Protein 7V6T (pdb70)

InterPro domains:
  IPR000064 Endopeptidase, NLPC/P60 domain [PF00877] (79-183)
  IPR000064 Endopeptidase, NLPC/P60 domain [PS51935] (64-185)
  IPR038765 Papain-like cysteine peptidase superfamily [SSF54001] (67-185)
  IPR052062 Murein DD-endopeptidase/LD-carboxypeptidase [PTHR47360] (63-187)

Secondary structure (DSSP, 8-state):
------S-SHHHHHHHHHHHHTTPPB-TT-EETTEE-HHHHHHHHHHHHH-B---S-HHHHTTSSEEE-GGG--TT-EEEE--TTTT-EEEEEEETTEEEEEETTTEEEEEETTSHHHHHHEEEEEE-B-/-HHHHHHHHHHHHTTPPB-TT-EETTEE-HHHHHHHHHHHHH-B---SSHHHHTTSSEEE-GGG--TT-EEEE----EEEEE-STTEEEEEETTTEEEEEETTSHHHHHHEEEEEE-B--

B-factor: mean 18.84, std 7.03, range [9.09, 49.59]

Nearest PDB structures (foldseek):
  7v6s-assembly2_B  TM=9.807E-01  e=6.187E-24  Escherichia coli K-12
  8xup-assembly1_I  TM=9.851E-01  e=1.775E-22  Escherichia coli K-12
  8xud-assembly1_I  TM=9.806E-01  e=1.671E-22  Escherichia coli K-12
  8xup-assembly2_F  TM=9.898E-01  e=5.219E-22  Escherichia coli K-12
  2k1g-assembly1_A  TM=9.503E-01  e=7.112E-20  Escherichia coli K-12

Solvent-accessible surface area: 11896 Å² total; per-residue (Å²): 59,31,171,120,130,56,35,64,99,15,75,57,82,1,66,88,5,22,84,89,3,142,50,16,123,70,116,152,39,14,48,71,99,143,2,0,13,7,8,2,1,0,43,67,0,0,103,73,38,28,32,5,21,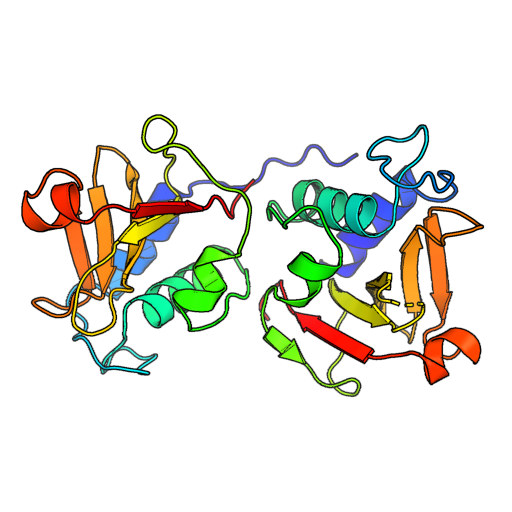2,13,120,30,17,146,64,0,60,53,8,2,101,83,17,57,86,104,92,21,129,36,2,3,0,0,6,4,159,7,58,128,91,30,118,12,0,0,0,18,2,13,119,62,68,0,0,1,0,7,101,106,58,4,2,56,43,10,35,5,76,70,87,95,29,130,159,80,50,53,47,0,30,35,0,10,54,127,52,69,68,78,0,74,66,3,38,61,58,4,129,58,20,126,38,117,157,56,17,45,57,104,146,4,0,11,8,9,1,0,0,23,66,0,0,73,44,3,28,1,5,10,4,7,76,43,21,159,71,0,17,62,4,3,90,66,18,56,84,102,80,11,102,38,1,3,0,0,0,0,112,45,88,97,7,0,0,0,19,6,14,125,62,75,0,0,1,0,15,87,110,69,0,0,52,54,18,41,5,80,90,102,98,31,135,147,68,46,49,41,0,25,20,4,23,26,189

Organism: Escherichia coli (strain K12) (NCBI:txid83333)

Foldseek 3Di:
DDDDDDDPPLLVLLVVLCVVQPQQADDVPDQDSVHHFFLSSLQVSCCVRPVDGDDSDQVRVVVAADWDDPVGDDFQKKWWWLDDDRGTGIWTDNDPQKTWGQDNVGGTDIDGCPPVVNVVTTDTIHDHTD/DLLVLVVVLCVVWPQQADDVVDQDSVHHAFLSSLQVSCCVRPVDGADRDQVRNVVAADWDDPVPDDFQKWWWFPVCIGIWTDNDPQKTWTQPNGRGTDIDGCPPVVNVVGTDTIHDHDDD

Sequence (250 aa):
GSHMVRNVDVKSRIMDQYADWKGVRYRLGGSTKKGIDSSGFVQRTFREQFGLELPRSTYEQQEMGKSVSRSNLRTGDLVLFRAGSTGRHVGIYIGNNQFVHASTSSGVIISSMNEPYWKKRYNEARRVLSDVKSRIMDQYADWKGVRYRLGGSTKKGIDSSGFVQRTFREQFGLELPRSTYEQQEMGKSVSRSNLRTGDLVLFRAGRHVGIYIGNNQFVHASTSSGVIISSMNEPYWKKRYNEARRVLSR

Radius of gyration: 19.02 Å; Cα contacts (8 Å, |Δi|>4): 576; chains: 2; bounding box: 39×41×54 Å

GO terms:
  GO:0009254 peptidoglycan turnover (P, IMP)
  GO:0004175 endopeptidase activity (F, IDA)
  GO:0000270 peptidoglycan metabolic process (P, IDA)
  GO:0005515 protein binding (F, IPI)

Structure (mmCIF, N/CA/C/O backbone):
data_7V6T
#
_entry.id   7V6T
#
_cell.length_a   39.224
_cell.length_b   63.720
_cell.length_c   104.316
_cell.angle_alpha   90.000
_cell.angle_beta   90.000
_cell.angle_gamma   90.000
#
_symmetry.space_group_name_H-M   'P 21 21 21'
#
loop_
_entity.id
_entity.type
_entity.pdbx_description
1 polymer 'Murein DD-endopeptidase MepS/Murein LD-carboxypeptidase'
2 non-polymer 'CITRIC ACID'
3 non-polymer 1,2-ETHANEDIOL
4 water water
#
loop_
_atom_site.group_PDB
_atom_site.id
_atom_site.type_symbol
_atom_site.label_atom_id
_atom_site.label_alt_id
_atom_site.label_comp_id
_atom_site.label_asym_id
_atom_site.label_entity_id
_atom_site.label_seq_id
_atom_site.pdbx_PDB_ins_code
_atom_site.Cartn_x
_atom_site.Cartn_y
_atom_site.Cartn_z
_atom_site.occupancy
_atom_site.B_iso_or_equiv
_atom_site.auth_seq_id
_atom_site.auth_comp_id
_atom_site.auth_asym_id
_atom_site.auth_atom_id
_atom_site.pdbx_PDB_model_num
ATOM 1 N N . GLY A 1 1 ? -12.642 24.522 -31.311 1.00 27.65 31 GLY A N 1
ATOM 2 C CA . GLY A 1 1 ? -12.947 23.458 -30.374 1.00 24.65 31 GLY A CA 1
ATOM 3 C C . GLY A 1 1 ? -13.411 23.984 -29.030 1.00 21.53 31 GLY A C 1
ATOM 4 O O . GLY A 1 1 ? -13.403 25.190 -28.795 1.00 25.29 31 GLY A O 1
ATOM 5 N N . SER A 1 2 ? -13.818 23.071 -28.150 1.00 20.97 32 SER A N 1
ATOM 6 C CA . SER A 1 2 ? -14.326 23.453 -26.840 1.00 18.23 32 SER A CA 1
ATOM 7 C C . SER A 1 2 ? -13.172 23.680 -25.879 1.00 21.25 32 SER A C 1
ATOM 8 O O . SER A 1 2 ? -12.247 22.865 -25.796 1.00 22.07 32 SER A O 1
ATOM 11 N N . HIS A 1 3 ? -13.246 24.782 -25.128 1.00 16.23 33 HIS A N 1
ATOM 12 C CA . HIS A 1 3 ? -12.253 25.110 -24.113 1.00 19.30 33 HIS A CA 1
ATOM 13 C C . HIS A 1 3 ? -12.875 25.215 -22.730 1.00 17.74 33 HIS A C 1
ATOM 14 O O . HIS A 1 3 ? -12.320 25.876 -21.845 1.00 18.42 33 HIS A O 1
ATOM 21 N N . MET A 1 4 ? -14.022 24.577 -22.534 1.00 16.61 34 MET A N 1
ATOM 22 C CA . MET A 1 4 ? -14.610 24.495 -21.211 1.00 16.80 34 MET A CA 1
ATOM 23 C C . MET A 1 4 ? -13.734 23.635 -20.308 1.00 17.98 34 MET A C 1
ATOM 24 O O . MET A 1 4 ? -13.169 22.626 -20.738 1.00 21.12 34 MET A O 1
ATOM 29 N N . VAL A 1 5 ? -13.595 24.064 -19.054 1.00 17.02 35 VAL A N 1
ATOM 30 C CA . VAL A 1 5 ? -12.862 23.280 -18.075 1.00 19.01 35 VAL A CA 1
ATOM 31 C C . VAL A 1 5 ? -13.595 21.967 -17.847 1.00 24.39 35 VAL A C 1
ATOM 32 O O . VAL A 1 5 ? -14.832 21.909 -17.851 1.00 25.95 35 VAL A O 1
ATOM 36 N N . ARG A 1 6 ? -12.835 20.895 -17.677 1.00 22.53 36 ARG A N 1
ATOM 37 C CA . ARG A 1 6 ? -13.438 19.593 -17.462 1.00 27.70 36 ARG A CA 1
ATOM 38 C C . ARG A 1 6 ? -12.649 18.834 -16.415 1.00 24.42 36 ARG A C 1
ATOM 39 O O . ARG A 1 6 ? -11.452 19.063 -16.224 1.00 23.75 36 ARG A O 1
ATOM 47 N N . ASN A 1 7 ? -13.345 17.925 -15.741 1.00 24.58 37 ASN A N 1
ATOM 48 C CA . ASN A 1 7 ? -12.728 17.013 -14.787 1.00 26.57 37 ASN A CA 1
ATOM 49 C C . ASN A 1 7 ? -12.074 17.751 -13.631 1.00 31.32 37 ASN A C 1
ATOM 50 O O . ASN A 1 7 ? -10.960 17.421 -13.218 1.00 28.74 37 ASN A O 1
ATOM 55 N N . VAL A 1 8 ? -12.694 18.878 -13.289 1.00 34.41 38 VAL A N 1
ATOM 56 C CA . VAL A 1 8 ? -13.344 19.131 -12.006 1.00 36.57 38 VAL A CA 1
ATOM 57 C C . VAL A 1 8 ? -12.642 18.591 -10.756 1.00 35.65 38 VAL A C 1
ATOM 58 O O . VAL A 1 8 ? -11.692 17.807 -10.831 1.00 42.58 38 VAL A O 1
ATOM 62 N N . ASP A 1 9 ? -13.069 19.078 -9.597 1.00 34.79 39 ASP A N 1
ATOM 63 C CA . ASP A 1 9 ? -12.869 18.461 -8.295 1.00 33.19 39 ASP A CA 1
ATOM 64 C C . ASP A 1 9 ? -12.985 16.935 -8.325 1.00 26.17 39 ASP A C 1
ATOM 65 O O . ASP A 1 9 ? -13.914 16.378 -7.731 1.00 22.81 39 ASP A O 1
ATOM 70 N N . VAL A 1 10 ? -12.050 16.245 -8.986 1.00 20.22 40 VAL A N 1
ATOM 71 C CA . VAL A 1 10 ? -12.128 14.784 -9.072 1.00 16.93 40 VAL A CA 1
ATOM 72 C C . VAL A 1 10 ? -11.990 14.159 -7.686 1.00 17.09 40 VAL A C 1
ATOM 73 O O . VAL A 1 10 ? -12.762 13.269 -7.297 1.00 15.50 40 VAL A O 1
ATOM 77 N N . LYS A 1 11 ? -11.002 14.621 -6.918 1.00 15.63 41 LYS A N 1
ATOM 78 C CA . LYS A 1 11 ? -10.773 14.061 -5.589 1.00 16.68 41 LYS A CA 1
ATOM 79 C C . LYS A 1 11 ? -11.987 14.251 -4.685 1.00 18.77 41 LYS A C 1
ATOM 80 O O . LYS A 1 11 ? -12.429 13.310 -4.018 1.00 17.17 41 LYS A O 1
ATOM 86 N N . SER A 1 12 ? -12.552 15.460 -4.655 1.00 17.65 42 SER A N 1
ATOM 87 C CA . SER A 1 12 ? -13.666 15.685 -3.740 1.00 19.83 42 SER A CA 1
ATOM 88 C C . SER A 1 12 ? -14.892 14.862 -4.121 1.00 17.71 42 SER A C 1
ATOM 89 O O . SER A 1 12 ? -15.628 14.417 -3.235 1.00 18.03 42 SER A O 1
ATOM 92 N N . ARG A 1 13 ? -15.109 14.621 -5.419 1.00 17.89 43 ARG A N 1
ATOM 93 C CA . ARG A 1 13 ? -16.250 13.805 -5.825 1.00 16.45 43 ARG A CA 1
ATOM 94 C C . ARG A 1 13 ? -16.064 12.349 -5.412 1.00 14.85 43 ARG A C 1
ATOM 95 O O . ARG A 1 13 ? -17.009 11.707 -4.945 1.00 14.85 43 ARG A O 1
ATOM 103 N N . ILE A 1 14 ? -14.857 11.807 -5.586 1.00 14.93 44 ILE A N 1
ATOM 104 C CA . ILE A 1 14 ? -14.604 10.441 -5.133 1.00 13.93 44 ILE A CA 1
ATOM 105 C C . ILE A 1 14 ? -14.762 10.348 -3.622 1.00 15.61 44 ILE A C 1
ATOM 106 O O . ILE A 1 14 ? -15.335 9.384 -3.101 1.00 15.24 44 ILE A O 1
ATOM 111 N N . MET A 1 15 ? -14.284 11.362 -2.895 1.00 15.70 45 MET A N 1
ATOM 112 C CA . MET A 1 15 ? -14.449 11.338 -1.445 1.00 15.05 45 MET A CA 1
ATOM 113 C C . MET A 1 15 ? -15.910 11.472 -1.037 1.00 15.68 45 MET A C 1
ATOM 114 O O . MET A 1 15 ? -16.315 10.913 -0.007 1.00 16.23 45 MET A O 1
ATOM 119 N N . ASP A 1 16 ? -16.713 12.202 -1.813 1.00 15.44 46 ASP A N 1
ATOM 120 C CA . ASP A 1 16 ? -18.153 12.226 -1.566 1.00 16.51 46 ASP A CA 1
ATOM 121 C C . ASP A 1 16 ? -18.739 10.821 -1.655 1.00 16.48 46 ASP A C 1
ATOM 122 O O . ASP A 1 16 ? -19.514 10.396 -0.789 1.00 17.12 46 ASP A O 1
ATOM 127 N N . GLN A 1 17 ? -18.383 10.081 -2.712 1.00 15.62 47 GLN A N 1
ATOM 128 C CA . GLN A 1 17 ? -18.861 8.709 -2.835 1.00 13.73 47 GLN A CA 1
ATOM 129 C C . GLN A 1 17 ? -18.387 7.854 -1.670 1.00 15.56 47 GLN A C 1
ATOM 130 O O . GLN A 1 17 ? -19.162 7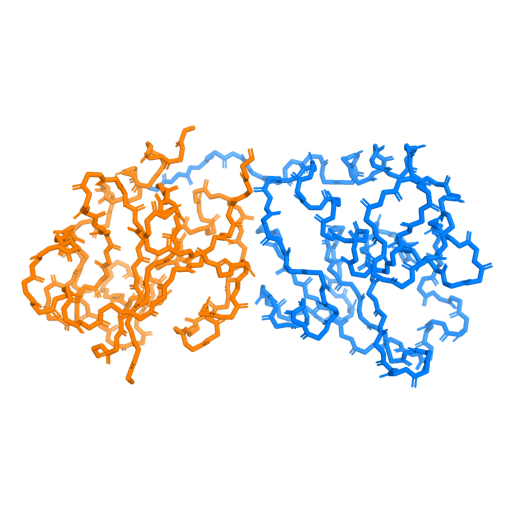.070 -1.109 1.00 16.21 47 GLN A O 1
ATOM 136 N N . TYR A 1 18 ? -17.111 7.983 -1.304 1.00 14.39 48 TYR A N 1
ATOM 137 C CA . TYR A 1 18 ? -16.567 7.200 -0.199 1.00 14.56 48 TYR A CA 1
ATOM 138 C C . TYR A 1 18 ? -17.301 7.488 1.100 1.00 16.20 48 TYR A C 1
ATOM 139 O O . TYR A 1 18 ? -17.567 6.569 1.884 1.00 16.08 48 TYR A O 1
ATOM 148 N N . ALA A 1 19 ? -17.608 8.761 1.362 1.00 16.90 49 ALA A N 1
ATOM 149 C CA . ALA A 1 19 ? -18.290 9.100 2.610 1.00 17.32 49 ALA A CA 1
ATOM 150 C C . ALA A 1 19 ? -19.591 8.323 2.745 1.00 18.39 49 ALA A C 1
ATOM 151 O O . ALA A 1 19 ? -19.940 7.861 3.840 1.00 20.63 49 ALA A O 1
ATOM 153 N N . ASP A 1 20 ? -20.299 8.136 1.635 1.00 17.17 50 ASP A N 1
ATOM 154 C CA . ASP A 1 20 ? -21.590 7.475 1.640 1.00 17.90 50 ASP A CA 1
ATOM 155 C C . ASP A 1 20 ? -21.480 5.956 1.561 1.00 19.41 50 ASP A C 1
ATOM 156 O O . ASP A 1 20 ? -22.440 5.260 1.916 1.00 21.71 50 ASP A O 1
ATOM 161 N N . TRP A 1 21 ? -20.338 5.424 1.118 1.00 15.42 51 TRP A N 1
ATOM 162 C CA . TRP A 1 21 ? -20.196 3.994 0.886 1.00 14.25 51 TRP A CA 1
ATOM 163 C C . TRP A 1 21 ? -19.183 3.308 1.787 1.00 14.12 51 TRP A C 1
ATOM 164 O O . TRP A 1 21 ? -19.104 2.079 1.762 1.00 12.76 51 TRP A O 1
ATOM 175 N N . LYS A 1 22 ? -18.430 4.054 2.594 1.00 16.10 52 LYS A N 1
ATOM 176 C CA . LYS A 1 22 ? -17.433 3.446 3.465 1.00 13.25 52 LYS A CA 1
ATOM 177 C C . LYS A 1 22 ? -18.050 2.343 4.317 1.00 15.37 52 LYS A C 1
ATOM 178 O O . LYS A 1 22 ? -19.106 2.519 4.939 1.00 15.46 52 LYS A O 1
ATOM 184 N N . GLY A 1 23 ? -17.405 1.184 4.304 1.00 11.84 53 GLY A N 1
ATOM 185 C CA . GLY A 1 23 ? -17.821 0.084 5.139 1.00 12.78 53 GLY A CA 1
ATOM 186 C C . GLY A 1 23 ? -18.849 -0.844 4.532 1.00 12.87 53 GLY A C 1
ATOM 187 O O . GLY A 1 23 ? -19.145 -1.882 5.139 1.00 15.82 53 GLY A O 1
ATOM 188 N N . VAL A 1 24 ? -19.404 -0.510 3.361 1.00 12.81 54 VAL A N 1
ATOM 189 C CA . VAL A 1 24 ? -20.320 -1.421 2.687 1.00 13.62 54 VAL A CA 1
ATOM 190 C C . VAL A 1 24 ? -19.598 -2.732 2.422 1.00 11.86 54 VAL A C 1
ATOM 191 O O . VAL A 1 24 ? -18.460 -2.744 1.941 1.00 12.69 54 VAL A O 1
ATOM 195 N N . ARG A 1 25 ? -20.250 -3.845 2.750 1.00 13.81 55 ARG A N 1
ATOM 196 C CA . ARG A 1 25 ? -19.580 -5.130 2.686 1.00 13.38 55 ARG A CA 1
ATOM 197 C C . ARG A 1 25 ? -19.352 -5.575 1.246 1.00 12.54 55 ARG A C 1
ATOM 198 O O . ARG A 1 25 ? -20.012 -5.122 0.305 1.00 13.97 55 ARG A O 1
ATOM 206 N N . TYR A 1 26 ? -18.398 -6.484 1.097 1.00 11.98 56 TYR A N 1
ATOM 207 C CA . TYR A 1 26 ? -18.103 -7.068 -0.202 1.00 11.54 56 TYR A CA 1
ATOM 208 C C . TYR A 1 26 ? -19.115 -8.155 -0.526 1.00 14.15 56 TYR A C 1
ATOM 209 O O . TYR A 1 26 ? -19.412 -9.015 0.314 1.00 15.85 56 TYR A O 1
ATOM 218 N N . ARG A 1 27 ? -19.629 -8.124 -1.755 1.00 11.93 57 ARG A N 1
ATOM 219 C CA . ARG A 1 27 ? -20.499 -9.175 -2.273 1.00 13.90 57 ARG A CA 1
ATOM 220 C C . ARG A 1 27 ? -20.256 -9.287 -3.770 1.00 12.79 57 ARG A C 1
ATOM 221 O O . ARG A 1 27 ? -20.420 -8.303 -4.494 1.00 12.90 57 ARG A O 1
ATOM 229 N N . LEU A 1 28 ? -19.864 -10.481 -4.223 1.00 13.35 58 LEU A N 1
ATOM 230 C CA . LEU A 1 28 ? -19.655 -10.722 -5.646 1.00 12.33 58 LEU A CA 1
ATOM 231 C C . LEU A 1 28 ? -20.923 -10.420 -6.435 1.00 12.60 58 LEU A C 1
ATOM 232 O O . LEU A 1 28 ? -21.996 -10.963 -6.148 1.00 15.10 58 LEU A O 1
ATOM 237 N N . GLY A 1 29 ? -20.794 -9.558 -7.449 1.00 11.92 59 GLY A N 1
ATOM 238 C CA . GLY A 1 29 ? -21.925 -9.161 -8.255 1.00 14.41 59 GLY A CA 1
ATOM 239 C C . GLY A 1 29 ? -22.908 -8.226 -7.585 1.00 15.69 59 GLY A C 1
ATOM 240 O O . GLY A 1 29 ? -23.926 -7.887 -8.197 1.00 15.98 59 GLY A O 1
ATOM 241 N N . GLY A 1 30 ? -22.650 -7.791 -6.358 1.00 11.79 60 GLY A N 1
ATOM 242 C CA . GLY A 1 30 ? -23.533 -6.833 -5.732 1.00 14.26 60 GLY A CA 1
ATOM 243 C C . GLY A 1 30 ? -23.362 -5.429 -6.285 1.00 14.64 60 GLY A C 1
ATOM 244 O O . GLY A 1 30 ? -22.314 -5.053 -6.798 1.00 15.32 60 GLY A O 1
ATOM 245 N N . SER A 1 31 ? -24.430 -4.632 -6.161 1.00 16.09 61 SER A N 1
ATOM 246 C CA . SER A 1 31 ? -24.421 -3.280 -6.706 1.00 15.53 61 SER A CA 1
ATOM 247 C C . SER A 1 31 ? -25.136 -2.282 -5.800 1.00 16.53 61 SER A C 1
ATOM 248 O O . SER A 1 31 ? -25.500 -1.195 -6.266 1.00 18.72 61 SER A O 1
ATOM 251 N N . THR A 1 32 ? -25.363 -2.623 -4.532 1.00 15.39 62 THR A N 1
ATOM 252 C CA . THR A 1 32 ? -26.115 -1.759 -3.626 1.00 17.79 62 THR A CA 1
ATOM 253 C C . THR A 1 32 ? -25.387 -1.637 -2.293 1.00 15.60 62 THR A C 1
ATOM 254 O O . THR A 1 32 ? -24.347 -2.263 -2.053 1.00 15.58 62 THR A O 1
ATOM 258 N N . LYS A 1 33 ? -25.964 -0.823 -1.405 1.00 16.48 63 LYS A N 1
ATOM 259 C CA . LYS A 1 33 ? -25.400 -0.660 -0.073 1.00 15.30 63 LYS A CA 1
ATOM 260 C C . LYS A 1 33 ? -25.469 -1.933 0.758 1.00 15.11 63 LYS A C 1
ATOM 261 O O . LYS A 1 33 ? -24.796 -2.011 1.794 1.00 16.47 63 LYS A O 1
ATOM 267 N N . LYS A 1 34 ? -26.262 -2.925 0.345 1.00 16.06 64 LYS A N 1
ATOM 268 C CA . LYS A 1 34 ? -26.233 -4.200 1.050 1.00 15.83 64 LYS A CA 1
ATOM 269 C C . LYS A 1 34 ? -24.960 -4.984 0.763 1.00 15.74 64 LYS A C 1
ATOM 270 O O . LYS A 1 34 ? -24.600 -5.875 1.537 1.00 18.46 64 LYS A O 1
ATOM 276 N N . GLY A 1 35 ? -24.265 -4.669 -0.325 1.00 15.46 65 GLY A N 1
ATOM 277 C CA . GLY A 1 35 ? -23.065 -5.396 -0.678 1.00 13.78 65 GLY A CA 1
ATOM 278 C C . GLY A 1 35 ? -22.670 -5.086 -2.105 1.00 14.06 65 GLY A C 1
ATOM 279 O O . GLY A 1 35 ? -23.537 -5.049 -2.983 1.00 14.49 65 GLY A O 1
ATOM 280 N N . ILE A 1 36 ? -21.380 -4.844 -2.337 1.00 12.64 66 ILE A N 1
ATOM 281 C CA . ILE A 1 36 ? -20.872 -4.475 -3.659 1.00 10.77 66 ILE A CA 1
ATOM 282 C C . ILE A 1 36 ? -19.485 -5.080 -3.832 1.00 11.41 66 ILE A C 1
ATOM 283 O O . ILE A 1 36 ? -18.777 -5.345 -2.854 1.00 11.31 66 ILE A O 1
ATOM 288 N N . ASP A 1 37 ? -19.087 -5.307 -5.090 1.00 10.98 67 ASP A N 1
ATOM 289 C CA . ASP A 1 37 ? -17.745 -5.815 -5.361 1.00 11.53 67 ASP A CA 1
ATOM 290 C C . ASP A 1 37 ? -16.870 -4.707 -5.937 1.00 10.95 67 ASP A C 1
ATOM 291 O O . ASP A 1 37 ? -17.283 -3.543 -6.020 1.00 10.79 67 ASP A O 1
ATOM 296 N N . SER A 1 38 ? -15.630 -5.065 -6.296 1.00 9.94 68 SER A N 1
ATOM 297 C CA . SER A 1 38 ? -14.647 -4.024 -6.605 1.00 10.03 68 SER A CA 1
ATOM 298 C C . SER A 1 38 ? -14.967 -3.322 -7.917 1.00 10.02 68 SER A C 1
ATOM 299 O O . SER A 1 38 ? -14.967 -2.084 -7.988 1.00 11.40 68 SER A O 1
ATOM 302 N N . SER A 1 39 ? -15.247 -4.093 -8.968 1.00 10.37 69 SER A N 1
ATOM 303 C CA . SER A 1 39 ? -15.632 -3.463 -10.229 1.00 9.14 69 SER A CA 1
ATOM 304 C C . SER A 1 39 ? -17.011 -2.816 -10.147 1.00 10.11 69 SER A C 1
ATOM 305 O O . SER A 1 39 ? -17.267 -1.813 -10.830 1.00 10.49 69 SER A O 1
ATOM 308 N N . GLY A 1 40 ? -17.910 -3.363 -9.327 1.00 11.46 70 GLY A N 1
ATOM 309 C CA . GLY A 1 40 ? -19.208 -2.731 -9.149 1.00 10.87 70 GLY A CA 1
ATOM 310 C C . GLY A 1 40 ? -19.089 -1.386 -8.450 1.00 10.35 70 GLY A C 1
ATOM 311 O O . GLY A 1 40 ? -19.801 -0.430 -8.781 1.00 11.06 70 GLY A O 1
ATOM 312 N N . PHE A 1 41 ? -18.181 -1.290 -7.476 1.00 10.53 71 PHE A N 1
ATOM 313 C CA . PHE A 1 41 ? -17.997 -0.015 -6.798 1.00 12.15 71 PHE A CA 1
ATOM 314 C C . PHE A 1 41 ? -17.409 1.013 -7.750 1.00 10.62 71 PHE A C 1
ATOM 315 O O . PHE A 1 41 ? -17.797 2.183 -7.722 1.00 10.18 71 PHE A O 1
ATOM 323 N N . VAL A 1 42 ? -16.460 0.592 -8.589 1.00 10.18 72 VAL A N 1
ATOM 324 C CA . VAL A 1 42 ? -15.909 1.498 -9.593 1.00 10.47 72 VAL A CA 1
ATOM 325 C C . VAL A 1 42 ? -17.005 1.955 -10.554 1.00 9.95 72 VAL A C 1
ATOM 326 O O . VAL A 1 42 ? -17.117 3.150 -10.867 1.00 10.77 72 VAL A O 1
ATOM 330 N N . GLN A 1 43 ? -17.835 1.009 -11.025 1.00 9.39 73 GLN A N 1
ATOM 331 C CA . GLN A 1 43 ? -18.935 1.349 -11.928 1.00 11.32 73 GLN A CA 1
ATOM 332 C C . GLN A 1 43 ? -19.872 2.377 -11.305 1.00 12.90 73 GLN A C 1
ATOM 333 O O . GLN A 1 43 ? -20.193 3.400 -11.915 1.00 12.10 73 GLN A O 1
ATOM 339 N N . ARG A 1 44 ? -20.312 2.121 -10.078 1.00 10.71 74 ARG A N 1
ATOM 340 C CA . ARG A 1 44 ? -21.246 3.033 -9.427 1.00 12.39 74 ARG A CA 1
ATOM 341 C C . ARG A 1 44 ? -20.629 4.414 -9.228 1.00 12.38 74 ARG A C 1
ATOM 342 O O . ARG A 1 44 ? -21.282 5.442 -9.466 1.00 13.15 74 ARG A O 1
ATOM 350 N N . THR A 1 45 ? -19.374 4.463 -8.774 1.00 11.33 75 THR A N 1
ATOM 351 C CA . THR A 1 45 ? -18.720 5.750 -8.545 1.00 12.66 75 THR A CA 1
ATOM 352 C C . THR A 1 45 ? -18.644 6.565 -9.828 1.00 12.30 75 THR A C 1
ATOM 353 O O . THR A 1 45 ? -18.935 7.768 -9.828 1.00 12.36 75 THR A O 1
ATOM 357 N N . PHE A 1 46 ? -18.252 5.930 -10.937 1.00 10.90 76 PHE A N 1
ATOM 358 C CA . PHE A 1 46 ? -18.092 6.692 -12.171 1.00 10.63 76 PHE A CA 1
ATOM 359 C C . PHE A 1 46 ? -19.431 7.122 -12.752 1.00 12.56 76 PHE A C 1
ATOM 360 O O . PHE A 1 46 ? -19.524 8.197 -13.361 1.00 11.97 76 PHE A O 1
ATOM 368 N N . ARG A 1 47 ? -20.481 6.327 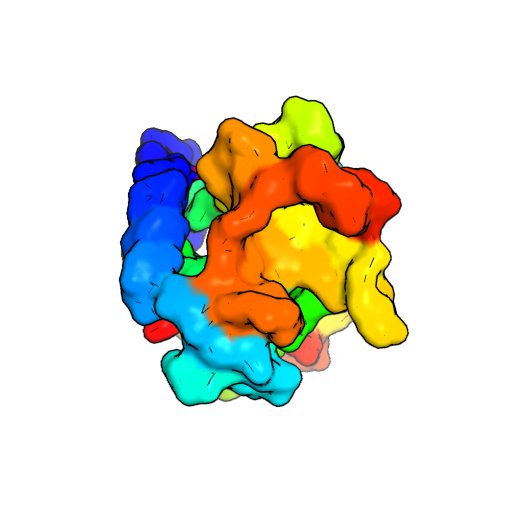-12.545 1.00 12.09 77 ARG A N 1
ATOM 369 C CA . ARG A 1 47 ? -21.811 6.748 -12.973 1.00 11.50 77 ARG A CA 1
ATOM 370 C C . ARG A 1 47 ? -22.289 7.938 -12.157 1.00 13.87 77 ARG A C 1
ATOM 371 O O . ARG A 1 47 ? -22.696 8.964 -12.712 1.00 14.92 77 ARG A O 1
ATOM 379 N N . GLU A 1 48 ? -22.226 7.822 -10.830 1.00 14.03 78 GLU A N 1
ATOM 380 C CA . GLU A 1 48 ? -22.854 8.813 -9.971 1.00 15.38 78 GLU A CA 1
ATOM 381 C C . GLU A 1 48 ? -22.051 10.099 -9.879 1.00 16.10 78 GLU A C 1
ATOM 382 O O . GLU A 1 48 ? -22.639 11.186 -9.782 1.00 18.11 78 GLU A O 1
ATOM 388 N N . GLN A 1 49 ? -20.726 10.013 -9.928 1.00 13.30 79 GLN A N 1
ATOM 389 C CA . GLN A 1 49 ? -19.904 11.211 -9.799 1.00 15.43 79 GLN A CA 1
ATOM 390 C C . GLN A 1 49 ? -19.482 11.822 -11.123 1.00 15.09 79 GLN A C 1
ATOM 391 O O . GLN A 1 49 ? -19.260 13.035 -11.185 1.00 16.04 79 GLN A O 1
ATOM 397 N N . PHE A 1 50 ? -19.332 11.024 -12.176 1.00 12.39 80 PHE A N 1
ATOM 398 C CA . PHE A 1 50 ? -18.794 11.522 -13.430 1.00 13.34 80 PHE A CA 1
ATOM 399 C C . PHE A 1 50 ? -19.713 11.308 -14.625 1.00 15.35 80 PHE A C 1
ATOM 400 O O . PHE A 1 50 ? -19.397 11.789 -15.719 1.00 14.63 80 PHE A O 1
ATOM 408 N N . GLY A 1 51 ? -20.845 10.633 -14.450 1.00 13.95 81 GLY A N 1
ATOM 409 C CA . GLY A 1 51 ? -21.759 10.433 -15.561 1.00 12.23 81 GLY A CA 1
ATOM 410 C C . GLY A 1 51 ? -21.214 9.555 -16.666 1.00 15.00 81 GLY A C 1
ATOM 411 O O . GLY A 1 51 ? -21.619 9.705 -17.824 1.00 15.06 81 GLY A O 1
ATOM 412 N N . LEU A 1 52 ? -20.302 8.642 -16.337 1.00 12.88 82 LEU A N 1
ATOM 413 C CA . LEU A 1 52 ? -19.680 7.745 -17.300 1.00 12.03 82 LEU A CA 1
ATOM 414 C C . LEU A 1 52 ? -20.156 6.323 -17.052 1.00 13.79 82 LEU A C 1
ATOM 415 O O . LEU A 1 52 ? -20.274 5.888 -15.905 1.00 14.09 82 LEU A O 1
ATOM 420 N N . GLU A 1 53 ? -20.432 5.603 -18.132 1.00 12.92 83 GLU A N 1
ATOM 421 C CA . GLU A 1 53 ? -20.962 4.241 -18.075 1.00 14.28 83 GLU A CA 1
ATOM 422 C C . GLU A 1 53 ? -19.814 3.246 -18.227 1.00 16.01 83 GLU A C 1
ATOM 423 O O . GLU A 1 53 ? -19.216 3.128 -19.300 1.00 15.60 83 GLU A O 1
ATOM 429 N N . LEU A 1 54 ? -19.504 2.529 -17.148 1.00 13.87 84 LEU A N 1
ATOM 430 C CA . LEU A 1 54 ? -18.493 1.492 -17.167 1.00 14.67 84 LEU A CA 1
ATOM 431 C C . LEU A 1 54 ? -19.146 0.122 -16.979 1.00 15.70 84 LEU A C 1
ATOM 432 O O . LEU A 1 54 ? -20.208 0.009 -16.360 1.00 19.28 84 LEU A O 1
ATOM 437 N N . PRO A 1 55 ? -18.538 -0.942 -17.495 1.00 18.90 85 PRO A N 1
ATOM 438 C CA . PRO A 1 55 ? -19.031 -2.291 -17.198 1.00 20.51 85 PRO A CA 1
ATOM 439 C C . PRO A 1 55 ? -18.644 -2.720 -15.790 1.00 17.16 85 PRO A C 1
ATOM 440 O O . PRO A 1 55 ? -17.687 -2.213 -15.202 1.00 18.20 85 PRO A O 1
ATOM 444 N N . ARG A 1 56 ? -19.422 -3.663 -15.243 1.00 18.98 86 ARG A N 1
ATOM 445 C CA . ARG A 1 56 ? -19.193 -4.215 -13.907 1.00 18.14 86 ARG A CA 1
ATOM 446 C C . ARG A 1 56 ? -18.224 -5.390 -13.983 1.00 16.94 86 ARG A C 1
ATOM 447 O O . ARG A 1 56 ? -18.553 -6.520 -13.617 1.00 17.26 86 ARG A O 1
ATOM 455 N N . SER A 1 57 ? -17.030 -5.127 -14.510 1.00 13.17 87 SER A N 1
ATOM 456 C CA . SER A 1 57 ? -16.074 -6.204 -14.730 1.00 13.54 87 SER A CA 1
ATOM 457 C C . SER A 1 57 ? -14.666 -5.646 -14.665 1.00 13.30 87 SER A C 1
ATOM 458 O O . SER A 1 57 ? -14.351 -4.703 -15.394 1.00 13.24 87 SER A O 1
ATOM 461 N N . THR A 1 58 ? -13.818 -6.230 -13.813 1.00 13.37 88 THR A N 1
ATOM 462 C CA . THR A 1 58 ? -12.410 -5.846 -13.809 1.00 11.65 88 THR A CA 1
ATOM 463 C C . THR A 1 58 ? -11.753 -6.184 -15.136 1.00 12.36 88 THR A C 1
ATOM 464 O O . THR A 1 58 ? -10.943 -5.409 -15.655 1.00 13.34 88 THR A O 1
ATOM 468 N N . TYR A 1 59 ? -12.116 -7.332 -15.710 1.00 13.97 89 TYR A N 1
ATOM 469 C CA . TYR A 1 59 ? -11.551 -7.730 -16.991 1.00 13.72 89 TYR A CA 1
ATOM 470 C C . TYR A 1 59 ? -11.816 -6.680 -18.062 1.00 12.93 89 TYR A C 1
ATOM 471 O O . TYR A 1 59 ? -10.919 -6.344 -18.845 1.00 15.05 89 TYR A O 1
ATOM 480 N N . GLU A 1 60 ? -13.029 -6.126 -18.089 1.00 12.07 90 GLU A N 1
ATOM 481 C CA . GLU A 1 60 ? -13.365 -5.129 -19.105 1.00 13.13 90 GLU A CA 1
ATOM 482 C C . GLU A 1 60 ? -12.865 -3.736 -18.748 1.00 12.01 90 GLU A C 1
ATOM 483 O O . GLU A 1 60 ? -12.517 -2.955 -19.644 1.00 14.00 90 GLU A O 1
ATOM 489 N N . GLN A 1 61 ? -12.815 -3.396 -17.457 1.00 12.10 91 GLN A N 1
ATOM 490 C CA . GLN A 1 61 ? -12.299 -2.085 -17.075 1.00 13.84 91 GLN A CA 1
ATOM 491 C C . GLN A 1 61 ? -10.821 -1.949 -17.418 1.00 13.63 91 GLN A C 1
ATOM 492 O O . GLN A 1 61 ? -10.353 -0.843 -17.716 1.00 15.42 91 GLN A O 1
ATOM 498 N N . GLN A 1 62 ? -10.086 -3.064 -17.411 1.00 13.23 92 GLN A N 1
ATOM 499 C CA . GLN A 1 62 ? -8.677 -3.065 -17.795 1.00 15.16 92 GLN A CA 1
ATOM 500 C C . GLN A 1 62 ? -8.477 -2.570 -19.222 1.00 17.29 92 GLN A C 1
ATOM 501 O O . GLN A 1 62 ? -7.400 -2.064 -19.557 1.00 17.13 92 GLN A O 1
ATOM 507 N N . GLU A 1 63 ? -9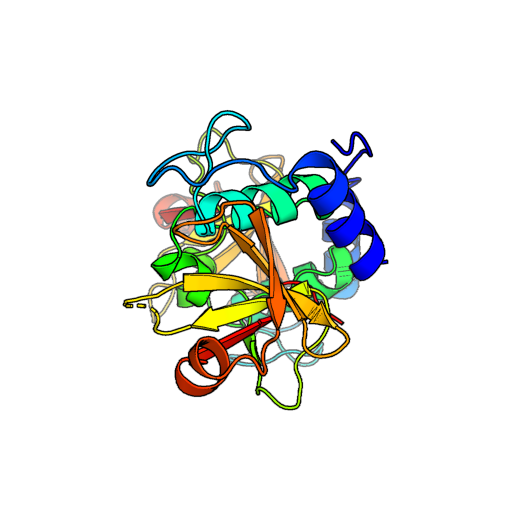.494 -2.706 -20.069 1.00 14.50 93 GLU A N 1
ATOM 508 C CA . GLU A 1 63 ? -9.409 -2.302 -21.469 1.00 15.68 93 GLU A CA 1
ATOM 509 C C . GLU A 1 63 ? -9.698 -0.823 -21.683 1.00 16.14 93 GLU A C 1
ATOM 510 O O . GLU A 1 63 ? -9.445 -0.310 -22.780 1.00 16.07 93 GLU A O 1
ATOM 516 N N . MET A 1 64 ? -10.217 -0.125 -20.677 1.00 14.83 94 MET A N 1
ATOM 517 C CA . MET A 1 64 ? -10.745 1.214 -20.865 1.00 13.43 94 MET A CA 1
ATOM 518 C C . MET A 1 64 ? -9.630 2.243 -20.938 1.00 14.99 94 MET A C 1
ATOM 519 O O . MET A 1 64 ? -8.515 2.034 -20.457 1.00 16.28 94 MET A O 1
ATOM 524 N N . GLY A 1 65 ? -9.972 3.396 -21.508 1.00 14.68 95 GLY A N 1
ATOM 525 C CA . GLY A 1 65 ? -9.093 4.545 -21.416 1.00 15.33 95 GLY A CA 1
ATOM 526 C C . GLY A 1 65 ? -7.731 4.265 -22.013 1.00 15.30 95 GLY A C 1
ATOM 527 O O . GLY A 1 65 ? -7.596 3.584 -23.036 1.00 19.18 95 GLY A O 1
ATOM 528 N N . LYS A 1 66 ? -6.700 4.810 -21.374 1.00 16.13 96 LYS A N 1
ATOM 529 C CA . LYS A 1 66 ? -5.330 4.603 -21.808 1.00 19.69 96 LYS A CA 1
ATOM 530 C C . LYS A 1 66 ? -4.484 4.149 -20.628 1.00 17.94 96 LYS A C 1
ATOM 531 O O . LYS A 1 66 ? -4.780 4.461 -19.471 1.00 16.76 96 LYS A O 1
ATOM 537 N N . SER A 1 67 ? -3.436 3.391 -20.929 1.00 18.68 97 SER A N 1
ATOM 538 C CA . SER A 1 67 ? -2.549 2.923 -19.875 1.00 17.20 97 SER A CA 1
ATOM 539 C C . SER A 1 67 ? -1.762 4.085 -19.285 1.00 22.50 97 SER A C 1
ATOM 540 O O . SER A 1 67 ? -1.386 5.029 -19.983 1.00 23.24 97 SER A O 1
ATOM 543 N N . VAL A 1 68 ? -1.516 3.999 -17.977 1.00 17.55 98 VAL A N 1
ATOM 544 C CA . VAL A 1 68 ? -0.739 4.973 -17.225 1.00 18.89 98 VAL A CA 1
ATOM 545 C C . VAL A 1 68 ? 0.368 4.214 -16.512 1.00 21.04 98 VAL A C 1
ATOM 546 O O . VAL A 1 68 ? 0.141 3.110 -16.006 1.00 21.14 98 VAL A O 1
ATOM 550 N N . SER A 1 69 ? 1.562 4.800 -16.471 1.00 20.86 99 SER A N 1
ATOM 551 C CA . SER A 1 69 ? 2.653 4.210 -15.710 1.00 23.92 99 SER A CA 1
ATOM 552 C C . SER A 1 69 ? 2.443 4.469 -14.223 1.00 24.00 99 SER A C 1
ATOM 553 O O . SER A 1 69 ? 1.831 5.463 -13.828 1.00 22.13 99 SER A O 1
ATOM 556 N N . ARG A 1 70 ? 2.954 3.552 -13.397 1.00 23.94 100 ARG A N 1
ATOM 557 C CA . ARG A 1 70 ? 2.802 3.692 -11.950 1.00 27.14 100 ARG A CA 1
ATOM 558 C C . ARG A 1 70 ? 3.288 5.052 -11.464 1.00 23.77 100 ARG A C 1
ATOM 559 O O . ARG A 1 70 ? 2.659 5.677 -10.603 1.00 24.66 100 ARG A O 1
ATOM 567 N N . SER A 1 71 ? 4.398 5.539 -12.021 1.00 25.45 101 SER A N 1
ATOM 568 C CA . SER A 1 71 ? 4.935 6.821 -11.587 1.00 26.08 101 SER A CA 1
ATOM 569 C C . SER A 1 71 ? 4.033 7.993 -11.952 1.00 28.53 101 SER A C 1
ATOM 570 O O . SER A 1 71 ? 4.135 9.053 -11.326 1.00 28.35 101 SER A O 1
ATOM 573 N N . ASN A 1 72 ? 3.145 7.829 -12.931 1.00 22.72 102 ASN A N 1
ATOM 574 C CA . ASN A 1 72 ? 2.351 8.936 -13.451 1.00 24.12 102 ASN A CA 1
ATOM 575 C C . ASN A 1 72 ? 0.906 8.928 -12.956 1.00 23.24 102 ASN A C 1
ATOM 576 O O . ASN A 1 72 ? 0.068 9.638 -13.518 1.00 23.72 102 ASN A O 1
ATOM 581 N N . LEU A 1 73 ? 0.604 8.163 -11.907 1.00 21.92 103 LEU A N 1
ATOM 582 C CA . LEU A 1 73 ? -0.772 8.042 -11.444 1.00 20.31 103 LEU A CA 1
ATOM 583 C C . LEU A 1 73 ? -1.346 9.395 -11.053 1.00 18.04 103 LEU A C 1
ATOM 584 O O . LEU A 1 73 ? -0.678 10.219 -10.418 1.00 20.15 103 LEU A O 1
ATOM 589 N N . ARG A 1 74 ? -2.600 9.619 -11.430 1.00 18.06 104 ARG A N 1
ATOM 590 C CA . ARG A 1 74 ? -3.341 10.804 -11.036 1.00 20.53 104 ARG A CA 1
ATOM 591 C C . ARG A 1 74 ? -4.660 10.381 -10.409 1.00 17.87 104 ARG A C 1
ATOM 592 O O . ARG A 1 74 ? -5.197 9.315 -10.721 1.00 15.36 104 ARG A O 1
ATOM 600 N N . THR A 1 75 ? -5.172 11.224 -9.515 1.00 16.96 105 THR A N 1
ATOM 601 C CA . THR A 1 75 ? -6.452 10.966 -8.869 1.00 15.93 105 THR A CA 1
ATOM 602 C C . THR A 1 75 ? -7.522 10.667 -9.912 1.00 15.01 105 THR A C 1
ATOM 603 O O . THR A 1 75 ? -7.657 11.387 -10.905 1.00 17.59 105 THR A O 1
ATOM 607 N N . GLY A 1 76 ? -8.273 9.588 -9.687 1.00 13.10 106 GLY A N 1
ATOM 608 C CA . GLY A 1 76 ? -9.278 9.138 -10.618 1.00 12.48 106 GLY A CA 1
ATOM 609 C C . GLY A 1 76 ? -8.842 8.005 -11.525 1.00 12.03 106 GLY A C 1
ATOM 610 O O . GLY A 1 76 ? -9.700 7.376 -12.152 1.00 13.81 106 GLY A O 1
ATOM 611 N N . ASP A 1 77 ? -7.543 7.730 -11.619 1.00 12.32 107 ASP A N 1
ATOM 612 C CA . ASP A 1 77 ? -7.091 6.604 -12.424 1.00 12.93 107 ASP A CA 1
ATOM 613 C C . ASP A 1 77 ? -7.539 5.299 -11.780 1.00 11.89 107 ASP A C 1
ATOM 614 O O . ASP A 1 77 ? -7.606 5.178 -10.553 1.00 14.67 107 ASP A O 1
ATOM 619 N N . LEU A 1 78 ? -7.847 4.310 -12.613 1.00 11.99 108 LEU A N 1
ATOM 620 C CA . LEU A 1 78 ? -8.127 2.975 -12.103 1.00 12.22 108 LEU A CA 1
ATOM 621 C C . LEU A 1 78 ? -6.817 2.249 -11.835 1.00 13.86 108 LEU A C 1
ATOM 622 O O . LEU A 1 78 ? -5.916 2.247 -12.680 1.00 14.52 108 LEU A O 1
ATOM 627 N N . VAL A 1 79 ? -6.695 1.643 -10.654 1.00 12.11 109 VAL A N 1
ATOM 628 C CA . VAL A 1 79 ? -5.533 0.821 -10.322 1.00 12.40 109 VAL A CA 1
ATOM 629 C C . VAL A 1 79 ? -5.961 -0.639 -10.280 1.00 11.05 109 VAL A C 1
ATOM 630 O O . VAL A 1 79 ? -7.004 -0.976 -9.702 1.00 12.36 109 VAL A O 1
ATOM 634 N N . LEU A 1 80 ? -5.181 -1.500 -10.933 1.00 11.39 110 LEU A N 1
ATOM 635 C CA . LEU A 1 80 ? -5.527 -2.902 -11.101 1.00 12.82 110 LEU A CA 1
ATOM 636 C C . LEU A 1 80 ? -4.455 -3.759 -10.452 1.00 12.82 110 LEU A C 1
ATOM 637 O O . LEU A 1 80 ? -3.260 -3.472 -10.572 1.00 14.74 110 LEU A O 1
ATOM 642 N N . PHE A 1 81 ? -4.892 -4.796 -9.753 1.00 12.72 111 PHE A N 1
ATOM 643 C CA . PHE A 1 81 ? -3.999 -5.641 -8.974 1.00 13.37 111 PHE A CA 1
ATOM 644 C C . PHE A 1 81 ? -4.259 -7.095 -9.321 1.00 15.79 111 PHE A C 1
ATOM 645 O O . PHE A 1 81 ? -5.411 -7.499 -9.515 1.00 16.08 111 PHE A O 1
ATOM 653 N N . ARG A 1 82 ? -3.184 -7.886 -9.378 1.00 17.39 112 ARG A N 1
ATOM 654 C CA . ARG A 1 82 ? -3.311 -9.340 -9.518 1.00 19.70 112 ARG A CA 1
ATOM 655 C C . ARG A 1 82 ? -3.488 -9.915 -8.120 1.00 20.42 112 ARG A C 1
ATOM 656 O O . ARG A 1 82 ? -2.539 -10.361 -7.470 1.00 22.47 112 ARG A O 1
ATOM 664 N N . ALA A 1 83 ? -4.732 -9.885 -7.646 1.00 17.42 113 ALA A N 1
ATOM 665 C CA . ALA A 1 83 ? -5.032 -10.213 -6.258 1.00 19.84 113 ALA A CA 1
ATOM 666 C C . ALA A 1 83 ? -6.269 -11.092 -6.183 1.00 24.28 113 ALA A C 1
ATOM 667 O O . ALA A 1 83 ? -7.181 -10.980 -7.003 1.00 25.09 113 ALA A O 1
ATOM 669 N N . GLY A 1 84 ? -6.297 -11.958 -5.174 1.00 25.27 114 GLY A N 1
ATOM 670 C CA . GLY A 1 84 ? -7.470 -12.761 -4.913 1.00 27.39 114 GLY A CA 1
ATOM 671 C C . GLY A 1 84 ? -7.560 -13.999 -5.788 1.00 27.11 114 GLY A C 1
ATOM 672 O O . GLY A 1 84 ? -6.651 -14.346 -6.548 1.00 26.26 114 GLY A O 1
ATOM 673 N N . SER A 1 85 ? -8.715 -14.662 -5.679 1.00 33.90 115 SER A N 1
ATOM 674 C CA . SER A 1 85 ? -8.883 -15.994 -6.258 1.00 35.02 115 SER A CA 1
ATOM 675 C C . SER A 1 85 ? -8.716 -15.982 -7.773 1.00 29.76 115 SER A C 1
ATOM 676 O O . SER A 1 85 ? -8.151 -16.920 -8.349 1.00 31.24 115 SER A O 1
ATOM 679 N N . THR A 1 86 ? -9.208 -14.942 -8.442 1.00 24.78 116 THR A N 1
ATOM 680 C CA . THR A 1 86 ? -9.144 -14.897 -9.897 1.00 26.69 116 THR A CA 1
ATOM 681 C C . THR A 1 86 ? -8.059 -13.970 -10.418 1.00 25.79 116 THR A C 1
ATOM 682 O O . THR A 1 86 ? -7.941 -13.805 -11.634 1.00 23.92 116 THR A O 1
ATOM 686 N N . GLY A 1 87 ? -7.267 -13.363 -9.536 1.00 20.29 117 GLY A N 1
ATOM 687 C CA . GLY A 1 87 ? -6.196 -12.503 -9.992 1.00 20.95 117 GLY A CA 1
ATOM 688 C C . GLY A 1 87 ? -6.647 -11.191 -10.584 1.00 16.75 117 GLY A C 1
ATOM 689 O O . GLY A 1 87 ? -5.906 -10.587 -11.365 1.00 17.75 117 GLY A O 1
ATOM 690 N N . ARG A 1 88 ? -7.834 -10.715 -10.204 1.00 18.46 118 ARG A N 1
ATOM 691 C CA . ARG A 1 88 ? -8.390 -9.474 -10.731 1.00 16.53 118 ARG A CA 1
ATOM 692 C C . ARG A 1 88 ? -9.007 -8.687 -9.583 1.00 15.03 118 ARG A C 1
ATOM 693 O O . ARG A 1 88 ? -9.882 -9.198 -8.875 1.00 17.26 118 ARG A O 1
ATOM 701 N N . HIS A 1 89 ? -8.557 -7.447 -9.412 1.00 12.66 119 HIS A N 1
ATOM 702 C CA . HIS A 1 89 ? -9.111 -6.551 -8.407 1.00 12.95 119 HIS A CA 1
ATOM 703 C C . HIS A 1 89 ? -8.844 -5.128 -8.868 1.00 13.49 119 HIS A C 1
ATOM 704 O O . HIS A 1 89 ? -7.755 -4.835 -9.362 1.00 15.32 119 HIS A O 1
ATOM 711 N N . VAL A 1 90 ? -9.833 -4.247 -8.709 1.00 11.57 120 VAL A N 1
ATOM 712 C CA . VAL A 1 90 ? -9.704 -2.869 -9.176 1.00 10.62 120 VAL A CA 1
ATOM 713 C C . VAL A 1 90 ? -10.050 -1.889 -8.058 1.00 12.42 120 VAL A C 1
ATOM 714 O O . VAL A 1 90 ? -10.911 -2.153 -7.212 1.00 11.10 120 VAL A O 1
ATOM 718 N N . GLY A 1 91 ? -9.363 -0.740 -8.064 1.00 10.74 121 GLY A N 1
ATOM 719 C CA . GLY A 1 91 ? -9.710 0.381 -7.214 1.00 10.83 121 GLY A CA 1
ATOM 720 C C . GLY A 1 91 ? -9.494 1.688 -7.958 1.00 11.02 121 GLY A C 1
ATOM 721 O O . GLY A 1 91 ? -9.126 1.694 -9.134 1.00 12.02 121 GLY A O 1
ATOM 722 N N . ILE A 1 92 ? -9.708 2.792 -7.249 1.00 11.42 122 ILE A N 1
ATOM 723 C CA . ILE A 1 92 ? -9.573 4.132 -7.814 1.00 11.34 122 ILE A CA 1
ATOM 724 C C . ILE A 1 92 ? -8.489 4.855 -7.030 1.00 12.74 122 ILE A C 1
ATOM 725 O O . ILE A 1 92 ? -8.592 4.997 -5.805 1.00 12.48 122 ILE A O 1
ATOM 730 N N . TYR A 1 93 ? -7.457 5.309 -7.729 1.00 12.68 123 TYR A N 1
ATOM 731 C CA . TYR A 1 93 ? -6.397 6.073 -7.084 1.00 12.30 123 TYR A CA 1
ATOM 732 C C . TYR A 1 93 ? -6.931 7.427 -6.624 1.00 14.66 123 TYR A C 1
ATOM 733 O O . TYR A 1 93 ? -7.665 8.104 -7.353 1.00 15.04 123 TYR A O 1
ATOM 742 N N . ILE A 1 94 ? -6.556 7.833 -5.405 1.00 13.91 124 ILE A N 1
ATOM 743 C CA . ILE A 1 94 ? -7.038 9.087 -4.840 1.00 15.42 124 ILE A CA 1
ATOM 744 C C . ILE A 1 94 ? -5.896 10.012 -4.426 1.00 18.43 124 ILE A C 1
ATOM 745 O O . ILE A 1 94 ? -6.107 10.934 -3.644 1.00 18.90 124 ILE A O 1
ATOM 750 N N . GLY A 1 95 ? -4.697 9.788 -4.953 1.00 18.05 125 GLY A N 1
ATOM 751 C CA . GLY A 1 95 ? -3.557 10.618 -4.628 1.00 19.43 125 GLY A CA 1
ATOM 752 C C . GLY A 1 95 ? -2.871 10.162 -3.354 1.00 21.40 125 GLY A C 1
ATOM 753 O O . GLY A 1 95 ? -3.391 9.362 -2.574 1.00 19.37 125 GLY A O 1
ATOM 754 N N . ASN A 1 96 ? -1.657 10.679 -3.154 1.00 23.05 126 ASN A N 1
ATOM 755 C CA . ASN A 1 96 ? -0.885 10.416 -1.935 1.00 23.10 126 ASN A CA 1
ATOM 756 C C . ASN A 1 96 ? -0.696 8.921 -1.687 1.00 20.88 126 ASN A C 1
ATOM 757 O O . ASN A 1 96 ? -0.718 8.461 -0.546 1.00 21.26 126 ASN A O 1
ATOM 762 N N . ASN A 1 97 ? -0.528 8.157 -2.769 1.00 17.94 127 ASN A N 1
ATOM 763 C CA . ASN A 1 97 ? -0.295 6.715 -2.693 1.00 17.91 127 ASN A CA 1
ATOM 764 C C . ASN A 1 97 ? -1.449 5.973 -2.025 1.00 20.33 127 ASN A C 1
ATOM 765 O O . ASN A 1 97 ? -1.238 4.937 -1.386 1.00 20.18 127 ASN A O 1
ATOM 770 N N . GLN A 1 98 ? -2.666 6.499 -2.143 1.00 17.13 128 GLN A N 1
ATOM 771 C CA . GLN A 1 98 ? -3.851 5.871 -1.577 1.00 16.53 128 GLN A CA 1
ATOM 772 C C . GLN A 1 98 ? -4.825 5.522 -2.693 1.00 15.97 128 GLN A C 1
ATOM 773 O O . GLN A 1 98 ? -4.846 6.173 -3.745 1.00 15.32 128 GLN A O 1
ATOM 779 N N . PHE A 1 99 ? -5.640 4.496 -2.451 1.00 14.14 129 PHE A N 1
ATOM 780 C CA . PHE A 1 99 ? -6.692 4.117 -3.390 1.00 13.28 129 PHE A CA 1
ATOM 781 C C . PHE A 1 99 ? -7.923 3.676 -2.614 1.00 13.70 129 PHE A C 1
ATOM 782 O O . PHE A 1 99 ? -7.821 3.221 -1.470 1.00 13.81 129 PHE A O 1
ATOM 790 N N . VAL A 1 100 ? -9.093 3.868 -3.215 1.00 11.88 130 VAL A N 1
ATOM 791 C CA . VAL A 1 100 ? -10.359 3.430 -2.633 1.00 11.87 130 VAL A CA 1
ATOM 792 C C . VAL A 1 100 ? -10.850 2.213 -3.407 1.00 10.73 130 VAL A C 1
ATOM 793 O O . VAL A 1 100 ? -10.690 2.139 -4.630 1.00 11.64 130 VAL A O 1
ATOM 797 N N . HIS A 1 101 ? -11.414 1.241 -2.693 1.00 10.83 131 HIS A N 1
ATOM 798 C CA . HIS A 1 101 ? -11.850 0.012 -3.344 1.00 11.91 131 HIS A CA 1
ATOM 799 C C . HIS A 1 101 ? -12.830 -0.727 -2.448 1.00 12.33 131 HIS A C 1
ATOM 800 O O . HIS A 1 101 ? -12.882 -0.509 -1.234 1.00 11.96 131 HIS A O 1
ATOM 807 N N . ALA A 1 102 ? -13.606 -1.617 -3.058 1.00 11.59 132 ALA A N 1
ATOM 808 C CA . ALA A 1 102 ? -14.410 -2.576 -2.294 1.00 11.37 132 ALA A CA 1
ATOM 809 C C . ALA A 1 102 ? -13.515 -3.777 -2.013 1.00 11.97 132 ALA A C 1
ATOM 810 O O . ALA A 1 102 ? -13.299 -4.623 -2.883 1.00 12.36 132 ALA A O 1
ATOM 812 N N . SER A 1 103 ? -12.958 -3.830 -0.804 1.00 12.92 133 SER A N 1
ATOM 813 C CA . SER A 1 103 ? -12.039 -4.898 -0.433 1.00 13.50 133 SER A CA 1
ATOM 814 C C . SER A 1 103 ? -12.806 -6.116 0.063 1.00 12.79 133 SER A C 1
ATOM 815 O O . SER A 1 103 ? -13.866 -5.998 0.684 1.00 14.07 133 SER A O 1
ATOM 818 N N . THR A 1 104 ? -12.257 -7.305 -0.209 1.00 14.70 134 THR A N 1
ATOM 819 C CA . THR A 1 104 ? -12.894 -8.503 0.327 1.00 13.40 134 THR A CA 1
ATOM 820 C C . THR A 1 104 ? -12.769 -8.593 1.844 1.00 16.05 134 THR A C 1
ATOM 821 O O . THR A 1 104 ? -13.671 -9.115 2.502 1.00 20.17 134 THR A O 1
ATOM 825 N N . SER A 1 105 ? -11.687 -8.068 2.419 1.00 14.05 135 SER A N 1
ATOM 826 C CA . SER A 1 105 ? -11.495 -8.231 3.857 1.00 15.06 135 SER A CA 1
ATOM 827 C C . SER A 1 105 ? -12.276 -7.212 4.679 1.00 16.64 135 SER A C 1
ATOM 828 O O . SER A 1 105 ? -12.678 -7.520 5.809 1.00 16.61 135 SER A O 1
ATOM 831 N N . SER A 1 106 ? -12.497 -6.003 4.155 1.00 14.05 136 SER A N 1
ATOM 832 C CA . SER A 1 106 ? -13.061 -4.924 4.951 1.00 14.44 136 SER A CA 1
ATOM 833 C C . SER A 1 106 ? -14.202 -4.173 4.277 1.00 13.36 136 SER A C 1
ATOM 834 O O . SER A 1 106 ? -14.719 -3.213 4.862 1.00 14.47 136 SER A O 1
ATOM 837 N N . GLY A 1 107 ? -14.614 -4.570 3.077 1.00 13.45 137 GLY A N 1
ATOM 838 C CA . GLY A 1 107 ? -15.603 -3.769 2.392 1.00 13.96 137 GLY A CA 1
ATOM 839 C C . GLY A 1 107 ? -14.986 -2.504 1.814 1.00 11.91 137 GLY A C 1
ATOM 840 O O . GLY A 1 107 ? -13.771 -2.411 1.612 1.00 12.71 137 GLY A O 1
ATOM 841 N N . VAL A 1 108 ? -15.837 -1.509 1.564 1.00 12.08 138 VAL A N 1
ATOM 842 C CA . VAL A 1 108 ? -15.362 -0.288 0.915 1.00 11.34 138 VAL A CA 1
ATOM 843 C C . VAL A 1 108 ? -14.440 0.451 1.881 1.00 13.22 138 VAL A C 1
ATOM 844 O O . VAL A 1 108 ? -14.832 0.789 3.007 1.00 13.69 138 VAL A O 1
ATOM 848 N N . ILE A 1 109 ? -13.208 0.705 1.447 1.00 11.32 139 ILE A N 1
ATOM 849 C CA . ILE A 1 109 ? -12.161 1.188 2.340 1.00 13.16 139 ILE A CA 1
ATOM 850 C C . ILE A 1 109 ? -11.119 1.926 1.514 1.00 14.01 139 ILE A C 1
ATOM 851 O O . ILE A 1 109 ? -11.025 1.751 0.292 1.00 12.28 139 ILE A O 1
ATOM 856 N N . ILE A 1 110 ? -10.345 2.781 2.181 1.00 14.17 140 ILE A N 1
ATOM 857 C CA . ILE A 1 110 ? -9.158 3.402 1.607 1.00 14.76 140 ILE A CA 1
ATOM 858 C C . ILE A 1 110 ? -7.940 2.622 2.074 1.00 14.14 140 ILE A C 1
ATOM 859 O O . ILE A 1 110 ? -7.779 2.365 3.276 1.00 16.76 140 ILE A O 1
ATOM 864 N N . SER A 1 111 ? -7.075 2.263 1.135 1.00 14.06 141 SER A N 1
ATOM 865 C CA . SER A 1 111 ? -5.859 1.521 1.422 1.00 14.00 141 SER A CA 1
ATOM 866 C C . SER A 1 111 ? -4.666 2.277 0.858 1.00 18.10 141 SER A C 1
ATOM 867 O O . SER A 1 111 ? -4.807 3.165 0.016 1.00 15.73 141 SER A O 1
ATOM 870 N N . SER A 1 112 ? -3.478 1.907 1.320 1.00 16.24 142 SER A N 1
ATOM 871 C CA . SER A 1 112 ? -2.247 2.477 0.788 1.00 14.88 142 SER A CA 1
ATOM 872 C C . SER A 1 112 ? -1.675 1.578 -0.299 1.00 15.75 142 SER A C 1
ATOM 873 O O . SER A 1 112 ? -1.615 0.356 -0.144 1.00 15.06 142 SER A O 1
ATOM 876 N N . MET A 1 113 ? -1.250 2.195 -1.408 1.00 16.72 143 MET A N 1
ATOM 877 C CA . MET A 1 113 ? -0.540 1.454 -2.442 1.00 16.48 143 MET A CA 1
ATOM 878 C C . MET A 1 113 ? 0.751 0.844 -1.924 1.00 17.45 143 MET A C 1
ATOM 879 O O . MET A 1 113 ? 1.303 -0.052 -2.570 1.00 18.85 143 MET A O 1
ATOM 884 N N . ASN A 1 114 ? 1.246 1.316 -0.783 1.00 18.25 144 ASN A N 1
ATOM 885 C CA . ASN A 1 114 ? 2.483 0.812 -0.215 1.00 18.95 144 ASN A CA 1
ATOM 886 C C . ASN A 1 114 ? 2.274 -0.315 0.781 1.00 17.06 144 ASN A C 1
ATOM 887 O O . ASN A 1 114 ? 3.265 -0.910 1.233 1.00 16.47 144 ASN A O 1
ATOM 892 N N . GLU A 1 115 ? 1.031 -0.621 1.135 1.00 16.07 145 GLU A N 1
ATOM 893 C CA . GLU A 1 115 ? 0.789 -1.812 1.933 1.00 16.11 145 GLU A CA 1
ATOM 894 C C . GLU A 1 115 ? 1.417 -3.007 1.221 1.00 18.54 145 GLU A C 1
ATOM 895 O O . GLU A 1 115 ? 1.202 -3.185 0.014 1.00 18.39 145 GLU A O 1
ATOM 901 N N . PRO A 1 116 ? 2.232 -3.811 1.905 1.00 16.06 146 PRO A N 1
ATOM 902 C CA . PRO A 1 116 ? 2.989 -4.865 1.200 1.00 17.73 146 PRO A CA 1
ATOM 903 C C . PRO A 1 116 ? 2.150 -5.764 0.304 1.00 18.29 146 PRO A C 1
ATOM 904 O O . PRO A 1 116 ? 2.574 -6.082 -0.815 1.00 19.40 146 PRO A O 1
ATOM 908 N N . TYR A 1 117 ? 0.965 -6.169 0.762 1.00 15.58 147 TYR A N 1
ATOM 909 C CA . TYR A 1 117 ? 0.110 -7.028 -0.050 1.00 14.53 147 TYR A CA 1
ATOM 910 C C . TYR A 1 117 ? -0.204 -6.374 -1.390 1.00 15.58 147 TYR A C 1
ATOM 911 O O . TYR A 1 117 ? -0.121 -7.016 -2.444 1.00 15.18 147 TYR A O 1
ATOM 920 N N . TRP A 1 118 ? -0.547 -5.088 -1.367 1.00 14.65 148 TRP A N 1
ATOM 921 C CA . TRP A 1 118 ? -0.966 -4.409 -2.590 1.00 15.48 148 TRP A CA 1
ATOM 922 C C . TRP A 1 118 ? 0.225 -3.986 -3.436 1.00 16.39 148 TRP A C 1
ATOM 923 O O . TRP A 1 118 ? 0.158 -4.034 -4.672 1.00 15.28 148 TRP A O 1
ATOM 934 N N . LYS A 1 119 ? 1.316 -3.564 -2.794 1.00 17.93 149 LYS A N 1
ATOM 935 C CA . LYS A 1 119 ? 2.508 -3.198 -3.548 1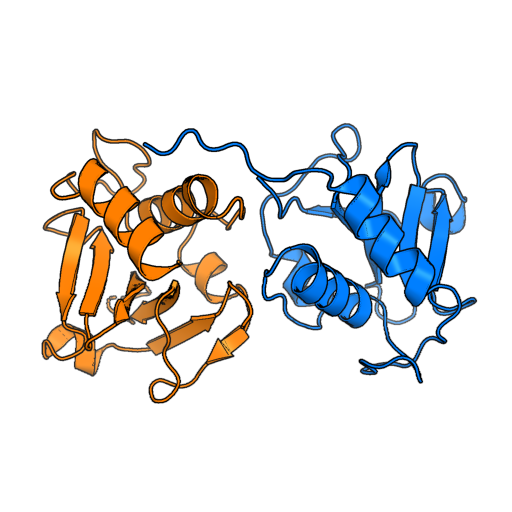.00 17.01 149 LYS A CA 1
ATOM 936 C C . LYS A 1 119 ? 3.014 -4.368 -4.383 1.00 19.10 149 LYS A C 1
ATOM 937 O O . LYS A 1 119 ? 3.395 -4.187 -5.547 1.00 20.97 149 LYS A O 1
ATOM 943 N N . LYS A 1 120 ? 2.999 -5.577 -3.814 1.00 18.39 150 LYS A N 1
ATOM 944 C CA . LYS A 1 120 ? 3.486 -6.757 -4.520 1.00 18.19 150 LYS A CA 1
ATOM 945 C C . LYS A 1 120 ? 2.561 -7.154 -5.663 1.00 20.41 150 LYS A C 1
ATOM 946 O O . LYS A 1 120 ? 3.003 -7.804 -6.621 1.00 22.07 150 LYS A O 1
ATOM 952 N N . ARG A 1 121 ? 1.282 -6.784 -5.586 1.00 17.21 151 ARG A N 1
ATOM 953 C CA . ARG A 1 121 ? 0.291 -7.269 -6.536 1.00 15.50 151 ARG A CA 1
ATOM 954 C C . ARG A 1 121 ? -0.142 -6.232 -7.555 1.00 15.50 151 ARG A C 1
ATOM 955 O O . ARG A 1 121 ? -0.932 -6.562 -8.452 1.00 16.43 151 ARG A O 1
ATOM 963 N N . TYR A 1 122 ? 0.371 -5.008 -7.460 1.00 15.58 152 TYR A N 1
ATOM 964 C CA . TYR A 1 122 ? 0.042 -3.978 -8.437 1.00 15.24 152 TYR A CA 1
ATOM 965 C C . TYR A 1 122 ? 0.411 -4.446 -9.840 1.00 17.26 152 TYR A C 1
ATOM 966 O O . TYR A 1 122 ? 1.501 -4.977 -10.068 1.00 20.32 152 TYR A O 1
ATOM 975 N N . ASN A 1 123 ? -0.500 -4.239 -10.788 1.00 15.25 153 ASN A N 1
ATOM 976 C CA . ASN A 1 123 ? -0.296 -4.697 -12.157 1.00 16.77 153 ASN A CA 1
ATOM 977 C C . ASN A 1 123 ? -0.239 -3.535 -13.138 1.00 18.28 153 ASN A C 1
ATOM 978 O O . ASN A 1 123 ? 0.747 -3.406 -13.872 1.00 20.49 153 ASN A O 1
ATOM 983 N N . GLU A 1 124 ? -1.257 -2.679 -13.165 1.00 17.40 154 GLU A N 1
ATOM 984 C CA . GLU A 1 124 ? -1.343 -1.657 -14.201 1.00 15.99 154 GLU A CA 1
ATOM 985 C C . GLU A 1 124 ? -2.370 -0.619 -13.780 1.00 15.53 154 GLU A C 1
ATOM 986 O O . GLU A 1 124 ? -3.116 -0.805 -12.818 1.00 15.26 154 GLU A O 1
ATOM 992 N N . ALA A 1 125 ? -2.417 0.475 -14.532 1.00 13.74 155 ALA A N 1
ATOM 993 C CA . ALA A 1 125 ? -3.363 1.539 -14.262 1.00 13.82 155 ALA A CA 1
ATOM 994 C C . ALA A 1 125 ? -3.961 2.036 -15.568 1.00 15.89 155 ALA A C 1
ATOM 995 O O . ALA A 1 125 ? -3.307 2.015 -16.614 1.00 14.71 155 ALA A O 1
ATOM 997 N N . ARG A 1 126 ? -5.211 2.488 -15.491 1.00 13.22 156 ARG A N 1
ATOM 998 C CA . ARG A 1 126 ? -5.921 3.023 -16.651 1.00 13.23 156 ARG A CA 1
ATOM 999 C C . ARG A 1 126 ? -6.436 4.420 -16.339 1.00 14.30 156 ARG A C 1
ATOM 1000 O O . ARG A 1 126 ? -6.951 4.673 -15.249 1.00 14.68 156 ARG A O 1
ATOM 1008 N N . ARG A 1 127 ? -6.310 5.327 -17.305 1.00 12.73 157 ARG A N 1
ATOM 1009 C CA . ARG A 1 127 ? -6.846 6.674 -17.169 1.00 13.87 157 ARG A CA 1
ATOM 1010 C C . ARG A 1 127 ? -8.127 6.777 -17.983 1.00 15.47 157 ARG A C 1
ATOM 1011 O O . ARG A 1 127 ? -8.115 6.552 -19.199 1.00 16.51 157 ARG A O 1
ATOM 1019 N N . VAL A 1 128 ? -9.216 7.138 -17.307 1.00 14.58 158 VAL A N 1
ATOM 1020 C CA . VAL A 1 128 ? -10.518 7.287 -17.927 1.00 15.96 158 VAL A CA 1
ATOM 1021 C C . VAL A 1 128 ? -10.923 8.750 -18.069 1.00 15.25 158 VAL A C 1
ATOM 1022 O O . VAL A 1 128 ? -11.581 9.108 -19.054 1.00 15.10 158 VAL A O 1
ATOM 1026 N N . LEU A 1 129 ? -10.545 9.603 -17.126 1.00 14.30 159 LEU A N 1
ATOM 1027 C CA . LEU A 1 129 ? -10.871 11.020 -17.171 1.00 14.72 159 LEU A CA 1
ATOM 1028 C C . LEU A 1 129 ? -9.763 11.770 -17.895 1.00 16.79 159 LEU A C 1
ATOM 1029 O O . LEU A 1 129 ? -8.581 11.632 -17.560 1.00 18.88 159 LEU A O 1
ATOM 1034 N N . SER A 1 130 ? -10.147 12.553 -18.895 1.00 17.20 160 SER A N 1
ATOM 1035 C CA . SER A 1 130 ? -9.189 13.351 -19.638 1.00 20.19 160 SER A CA 1
ATOM 1036 C C . SER A 1 130 ? -8.608 14.451 -18.760 1.00 25.63 160 SER A C 1
ATOM 1037 O O . SER A 1 130 ? -9.315 15.041 -17.947 1.00 25.51 160 SER A O 1
ATOM 1040 N N . ASP B 1 9 ? -25.977 19.269 -22.303 1.00 30.38 39 ASP B N 1
ATOM 1041 C CA . ASP B 1 9 ? -26.778 18.588 -23.313 1.00 23.56 39 ASP B CA 1
ATOM 1042 C C . ASP B 1 9 ? -25.893 17.848 -24.333 1.00 19.16 39 ASP B C 1
ATOM 1043 O O . ASP B 1 9 ? -25.058 18.430 -25.043 1.00 18.73 39 ASP B O 1
ATOM 1048 N N . VAL B 1 10 ? -26.090 16.534 -24.372 1.00 17.06 40 VAL B N 1
ATOM 1049 C CA . VAL B 1 10 ? -25.205 15.658 -25.134 1.00 15.93 40 VAL B CA 1
ATOM 1050 C C . VAL B 1 10 ? -25.288 15.965 -26.624 1.00 14.45 40 VAL B C 1
ATOM 1051 O O . VAL B 1 10 ? -24.267 16.037 -27.318 1.00 14.64 40 VAL B O 1
ATOM 1055 N N . LYS B 1 11 ? -26.505 16.139 -27.142 1.00 15.61 41 LYS B N 1
ATOM 1056 C CA . LYS B 1 11 ? -26.661 16.450 -28.559 1.00 15.94 41 LYS B CA 1
ATOM 1057 C C . LYS B 1 11 ? -25.936 17.741 -28.925 1.00 13.87 41 LYS B C 1
ATOM 1058 O O . LYS B 1 11 ? -25.215 17.794 -29.926 1.00 13.95 41 LYS B O 1
ATOM 1064 N N . SER B 1 12 ? -26.086 18.784 -28.104 1.00 15.85 42 SER B N 1
ATOM 1065 C CA . SER B 1 12 ? -25.445 20.057 -28.426 1.00 14.71 42 SER B CA 1
ATOM 1066 C C . SER B 1 12 ? -23.929 19.937 -28.451 1.00 13.33 42 SER B C 1
ATOM 1067 O O . SER B 1 12 ? -23.265 20.524 -29.317 1.00 13.60 42 SER B O 1
ATOM 1070 N N . ARG B 1 13 ? -23.356 19.182 -27.513 1.00 13.54 43 ARG B N 1
ATOM 1071 C CA . ARG B 1 13 ? -21.907 19.043 -27.509 1.00 11.53 43 ARG B CA 1
ATOM 1072 C C . ARG B 1 13 ? -21.415 18.292 -28.743 1.00 13.15 43 ARG B C 1
ATOM 1073 O O . ARG B 1 13 ? -20.370 18.642 -29.303 1.00 12.14 43 ARG B O 1
ATOM 1081 N N . ILE B 1 14 ? -22.152 17.268 -29.185 1.00 11.82 44 ILE B N 1
ATOM 1082 C CA . ILE B 1 14 ? -21.743 16.549 -30.389 1.00 12.78 44 ILE B CA 1
ATOM 1083 C C . ILE B 1 14 ? -21.885 17.445 -31.611 1.00 11.53 44 ILE B C 1
ATOM 1084 O O . ILE B 1 14 ? -21.032 17.439 -32.505 1.00 11.67 44 ILE B O 1
ATOM 1089 N N . MET B 1 15 ? -22.956 18.242 -31.665 1.00 12.14 45 MET B N 1
ATOM 1090 C CA . MET B 1 15 ? -23.104 19.160 -32.796 1.00 11.89 45 MET B CA 1
ATOM 1091 C C . MET B 1 15 ? -22.026 20.234 -32.787 1.00 11.74 45 MET B C 1
ATOM 1092 O O . MET B 1 15 ? -21.619 20.719 -33.849 1.00 13.57 45 MET B O 1
ATOM 1097 N N . ASP B 1 16 ? -21.563 20.630 -31.599 1.00 12.11 46 ASP B N 1
ATOM 1098 C CA . ASP B 1 16 ? -20.454 21.569 -31.505 1.00 12.56 46 ASP B CA 1
ATOM 1099 C C . ASP B 1 16 ? -19.182 20.973 -32.094 1.00 12.26 46 ASP B C 1
ATOM 1100 O O . ASP B 1 16 ? -18.466 21.632 -32.857 1.00 13.57 46 ASP B O 1
ATOM 1105 N N . GLN B 1 17 ? -18.874 19.724 -31.737 1.00 11.56 47 GLN B N 1
ATOM 1106 C CA . GLN B 1 17 ? -17.727 19.059 -32.350 1.00 12.29 47 GLN B CA 1
ATOM 1107 C C . GLN B 1 17 ? -17.893 18.952 -33.863 1.00 12.50 47 GLN B C 1
ATOM 1108 O O . GLN B 1 17 ? -16.943 19.200 -34.614 1.00 12.17 47 GLN B O 1
ATOM 1114 N N . TYR B 1 18 ? -19.097 18.610 -34.329 1.00 11.27 48 TYR B N 1
ATOM 1115 C CA . TYR B 1 18 ? -19.327 18.541 -35.776 1.00 11.80 48 TYR B CA 1
ATOM 1116 C C . TYR B 1 18 ? -19.100 19.894 -36.446 1.00 13.01 48 TYR B C 1
ATOM 1117 O O . TYR B 1 18 ? -18.612 19.958 -37.579 1.00 14.83 48 TYR B O 1
ATOM 1126 N N . ALA B 1 19 ? -19.469 20.983 -35.777 1.00 13.88 49 ALA B N 1
ATOM 1127 C CA . ALA B 1 19 ? -19.281 22.302 -36.376 1.00 13.68 49 ALA B CA 1
ATOM 1128 C C . ALA B 1 19 ? -17.819 22.561 -36.720 1.00 14.94 49 ALA B C 1
ATOM 1129 O O . ALA B 1 19 ? -17.515 23.208 -37.731 1.00 17.74 49 ALA B O 1
ATOM 1131 N N . ASP B 1 20 ? -16.895 22.060 -35.900 1.00 12.81 50 ASP B N 1
ATOM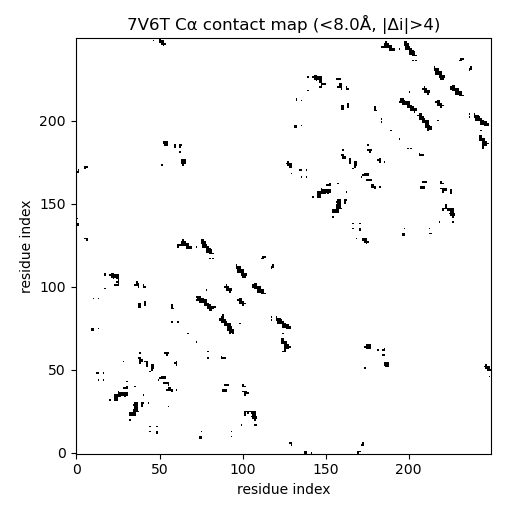 1132 C CA . ASP B 1 20 ? -15.473 22.261 -36.136 1.00 12.90 50 ASP B CA 1
ATOM 1133 C C . ASP B 1 20 ? -14.862 21.226 -37.068 1.00 15.67 50 ASP B C 1
ATOM 1134 O O . ASP B 1 20 ? -13.808 21.493 -37.657 1.00 20.66 50 ASP B O 1
ATOM 1139 N N . TRP B 1 21 ? -15.490 20.058 -37.214 1.00 12.91 51 TRP B N 1
ATOM 1140 C CA . TRP B 1 21 ? -14.886 18.943 -37.931 1.00 12.70 51 TRP B CA 1
ATOM 1141 C C . TRP B 1 21 ? -15.575 18.578 -39.239 1.00 13.31 51 TRP B C 1
ATOM 1142 O O . TRP B 1 21 ? -14.994 17.816 -40.019 1.00 13.14 51 TRP B O 1
ATOM 1153 N N . LYS B 1 22 ? -16.776 19.100 -39.504 1.00 12.33 52 LYS B N 1
ATOM 1154 C CA . LYS B 1 22 ? -17.501 18.741 -40.720 1.00 12.33 52 LYS B CA 1
ATOM 1155 C C . LYS B 1 22 ? -16.632 18.950 -41.953 1.00 14.47 52 LYS B C 1
ATOM 1156 O O . LYS B 1 22 ? -15.990 19.995 -42.115 1.00 14.93 52 LYS B O 1
ATOM 1162 N N . GLY B 1 23 ? -16.604 17.938 -42.819 1.00 13.92 53 GLY B N 1
ATOM 1163 C CA . GLY B 1 23 ? -15.880 18.052 -44.071 1.00 13.18 53 GLY B CA 1
ATOM 1164 C C . GLY B 1 23 ? -14.395 17.769 -43.983 1.00 16.30 53 GLY B C 1
ATOM 1165 O O . GLY B 1 23 ? -13.720 17.753 -45.023 1.00 18.99 53 GLY B O 1
ATOM 1166 N N . VAL B 1 24 ? -13.857 17.545 -42.783 1.00 14.32 54 VAL B N 1
ATOM 1167 C CA . VAL B 1 24 ? -12.460 17.152 -42.662 1.00 12.86 54 VAL B CA 1
ATOM 1168 C C . VAL B 1 24 ? -12.281 15.806 -43.345 1.00 15.36 54 VAL B C 1
ATOM 1169 O O . VAL B 1 24 ? -13.060 14.869 -43.129 1.00 15.43 54 VAL B O 1
ATOM 1173 N N . ARG B 1 25 ? -11.278 15.714 -44.206 1.00 15.39 55 ARG B N 1
ATOM 1174 C CA . ARG B 1 25 ? -11.122 14.519 -45.022 1.00 14.10 55 ARG B CA 1
ATOM 1175 C C . ARG B 1 25 ? -10.721 13.315 -44.173 1.00 15.47 55 ARG B C 1
ATOM 1176 O O . ARG B 1 25 ? -10.127 13.436 -43.098 1.00 15.43 55 ARG B O 1
ATOM 1184 N N . TYR B 1 26 ? -11.061 12.135 -44.670 1.00 16.17 56 TYR B N 1
ATOM 1185 C CA . TYR B 1 26 ? -10.653 10.905 -44.017 1.00 14.78 56 TYR B CA 1
ATOM 1186 C C . TYR B 1 26 ? -9.220 10.578 -44.401 1.00 17.33 56 TYR B C 1
ATOM 1187 O O . TYR B 1 26 ? -8.853 10.629 -45.577 1.00 17.07 56 TYR B O 1
ATOM 1196 N N . ARG B 1 27 ? -8.415 10.225 -43.411 1.00 15.28 57 ARG B N 1
ATOM 1197 C CA . ARG B 1 27 ? -7.089 9.683 -43.655 1.00 18.20 57 ARG B CA 1
ATOM 1198 C C . ARG B 1 27 ? -6.901 8.517 -42.701 1.00 16.41 57 ARG B C 1
ATOM 1199 O O . ARG B 1 27 ? -6.969 8.701 -41.483 1.00 16.72 57 ARG B O 1
ATOM 1207 N N . LEU B 1 28 ? -6.721 7.318 -43.254 1.00 15.67 58 LEU B N 1
ATOM 1208 C CA . LEU B 1 28 ? -6.485 6.145 -42.424 1.00 16.47 58 LEU B CA 1
ATOM 1209 C C . LEU B 1 28 ? -5.300 6.397 -41.501 1.00 17.12 58 LEU B C 1
ATOM 1210 O O . LEU B 1 28 ? -4.211 6.763 -41.953 1.00 20.12 58 LEU B O 1
ATOM 1215 N N . GLY B 1 29 ? -5.527 6.235 -40.198 1.00 18.80 59 GLY B N 1
ATOM 1216 C CA . GLY B 1 29 ? -4.501 6.493 -39.208 1.00 18.95 59 GLY B CA 1
ATOM 1217 C C . GLY B 1 29 ? -4.373 7.934 -38.765 1.00 22.73 59 GLY B C 1
ATOM 1218 O O . GLY B 1 29 ? -3.545 8.222 -37.890 1.00 23.58 59 GLY B O 1
ATOM 1219 N N . GLY B 1 30 ? -5.162 8.851 -39.334 1.00 19.70 60 GLY B N 1
ATOM 1220 C CA . GLY B 1 30 ? -5.019 10.255 -39.002 1.00 19.92 60 GLY B CA 1
ATOM 1221 C C . GLY B 1 30 ? -5.780 10.660 -37.747 1.00 19.88 60 GLY B C 1
ATOM 1222 O O . GLY B 1 30 ? -6.778 10.051 -37.362 1.00 18.44 60 GLY B O 1
ATOM 1223 N N . SER B 1 31 ? -5.301 11.743 -37.115 1.00 20.41 61 SER B N 1
ATOM 1224 C CA . SER B 1 31 ? -5.898 12.232 -35.875 1.00 21.23 61 SER B CA 1
ATOM 1225 C C . SER B 1 31 ? -6.032 13.754 -35.826 1.00 22.58 61 SER B C 1
ATOM 1226 O O . SER B 1 31 ? -6.214 14.308 -34.735 1.00 22.13 61 SER B O 1
ATOM 1229 N N . THR B 1 32 ? -5.931 14.454 -36.958 1.00 21.26 62 THR B N 1
ATOM 1230 C CA . THR B 1 32 ? -5.890 15.915 -36.964 1.00 22.88 62 THR B CA 1
ATOM 1231 C C . THR B 1 32 ? -6.844 16.468 -38.020 1.00 21.67 62 THR B C 1
ATOM 1232 O O . THR B 1 32 ? -7.470 15.727 -38.785 1.00 20.02 62 THR B O 1
ATOM 1236 N N . LYS B 1 33 ? -6.945 17.798 -38.069 1.00 22.66 63 LYS B N 1
ATOM 1237 C CA . LYS B 1 33 ? -7.813 18.443 -39.045 1.00 21.88 63 LYS B CA 1
ATOM 1238 C C . LYS B 1 33 ? -7.282 18.332 -40.469 1.00 20.91 63 LYS B C 1
ATOM 1239 O O . LYS B 1 33 ? -8.003 18.685 -41.405 1.00 23.64 63 LYS B O 1
ATOM 1245 N N . LYS B 1 34 ? -6.055 17.841 -40.649 1.00 21.80 64 LYS B N 1
ATOM 1246 C CA . LYS B 1 34 ? -5.528 17.532 -41.972 1.00 26.22 64 LYS B CA 1
ATOM 1247 C C . LYS B 1 34 ? -6.007 16.181 -42.486 1.00 25.42 64 LYS B C 1
ATOM 1248 O O . LYS B 1 34 ? -5.775 15.857 -43.655 1.00 25.95 64 LYS B O 1
ATOM 1254 N N . GLY B 1 35 ? -6.672 15.396 -41.645 1.00 18.35 65 GLY B N 1
ATOM 1255 C CA . GLY B 1 35 ? -7.147 14.080 -42.017 1.00 17.90 65 GLY B CA 1
ATOM 1256 C C . GLY B 1 35 ? -7.310 13.221 -40.783 1.00 16.77 65 GLY B C 1
ATOM 1257 O O . GLY B 1 35 ? -6.380 13.104 -39.984 1.00 18.78 65 GLY B O 1
ATOM 1258 N N . ILE B 1 36 ? -8.485 12.620 -40.611 1.00 15.79 66 ILE B N 1
ATOM 1259 C CA . ILE B 1 36 ? -8.795 11.852 -39.414 1.00 15.03 66 ILE B CA 1
ATOM 1260 C C . ILE B 1 36 ? -9.553 10.592 -39.819 1.00 13.91 66 ILE B C 1
ATOM 1261 O O . ILE B 1 36 ? -10.255 10.570 -40.830 1.00 15.58 66 ILE B O 1
ATOM 1266 N N . ASP B 1 37 ? -9.409 9.531 -39.026 1.00 14.07 67 ASP B N 1
ATOM 1267 C CA . ASP B 1 37 ? -10.180 8.323 -39.275 1.00 15.88 67 ASP B CA 1
ATOM 1268 C C . ASP B 1 37 ? -11.364 8.233 -38.311 1.00 12.93 67 ASP B C 1
ATOM 1269 O O . ASP B 1 37 ? -11.593 9.121 -37.487 1.00 14.29 67 ASP B O 1
ATOM 1274 N N . SER B 1 38 ? -12.142 7.152 -38.428 1.00 13.52 68 SER B N 1
ATOM 1275 C CA . SER B 1 38 ? -13.415 7.110 -37.713 1.00 14.30 68 SER B CA 1
ATOM 1276 C C . SER B 1 38 ? -13.202 6.960 -36.213 1.00 12.21 68 SER B C 1
ATOM 1277 O O . SER B 1 38 ? -13.804 7.694 -35.418 1.00 12.57 68 SER B O 1
ATOM 1280 N N . SER B 1 39 ? -12.351 6.014 -35.807 1.00 14.66 69 SER B N 1
ATOM 1281 C CA . SER B 1 39 ? -12.046 5.874 -34.389 1.00 14.68 69 SER B CA 1
ATOM 1282 C C . SER B 1 39 ? -11.337 7.111 -33.857 1.00 14.39 69 SER B C 1
ATOM 1283 O O . SER B 1 39 ? -11.544 7.504 -32.698 1.00 12.94 69 SER B O 1
ATOM 1286 N N . GLY B 1 40 ? -10.508 7.747 -34.687 1.00 14.97 70 GLY B N 1
ATOM 1287 C CA . GLY B 1 40 ? -9.839 8.963 -34.254 1.00 15.04 70 GLY B CA 1
ATOM 1288 C C . GLY B 1 40 ? -10.816 10.090 -33.982 1.00 13.50 70 GLY B C 1
ATOM 1289 O O . GLY B 1 40 ? -10.683 10.814 -32.990 1.00 13.01 70 GLY B O 1
ATOM 1290 N N . PHE B 1 41 ? -11.824 10.240 -34.852 1.00 12.66 71 PHE B N 1
ATOM 1291 C CA . PHE B 1 41 ? -12.827 11.281 -34.664 1.00 12.98 71 PHE B CA 1
ATOM 1292 C C . PHE B 1 41 ? -13.661 11.025 -33.410 1.00 10.65 71 PHE B C 1
ATOM 1293 O O . PHE B 1 41 ? -13.963 11.957 -32.648 1.00 11.66 71 PHE B O 1
ATOM 1301 N N . VAL B 1 42 ? -14.028 9.762 -33.177 1.00 10.43 72 VAL B N 1
ATOM 1302 C CA . VAL B 1 42 ? -14.809 9.414 -31.993 1.00 10.75 72 VAL B CA 1
ATOM 1303 C C . VAL B 1 42 ? -13.989 9.670 -30.735 1.00 11.21 72 VAL B C 1
ATOM 1304 O O . VAL B 1 42 ? -14.479 10.261 -29.757 1.00 12.15 72 VAL B O 1
ATOM 1308 N N . GLN B 1 43 ? -12.720 9.257 -30.756 1.00 11.23 73 GLN B N 1
ATOM 1309 C CA . GLN B 1 43 ? -11.853 9.450 -29.597 1.00 12.19 73 GLN B CA 1
ATOM 1310 C C . GLN B 1 43 ? -11.721 10.929 -29.255 1.00 11.77 73 GLN B C 1
ATOM 1311 O O . GLN B 1 43 ? -11.840 11.327 -28.088 1.00 14.00 73 GLN B O 1
ATOM 1317 N N . ARG B 1 44 ? -11.487 11.769 -30.267 1.00 11.40 74 ARG B N 1
ATOM 1318 C CA . ARG B 1 44 ? -11.300 13.193 -29.987 1.00 12.59 74 ARG B CA 1
ATOM 1319 C C . ARG B 1 44 ? -12.591 13.834 -29.488 1.00 11.92 74 ARG B C 1
ATOM 1320 O O . ARG B 1 44 ? -12.566 14.693 -28.594 1.00 11.87 74 ARG B O 1
ATOM 1328 N N . THR B 1 45 ? -13.730 13.433 -30.053 1.00 11.21 75 THR B N 1
ATOM 1329 C CA . THR B 1 45 ? -15.004 13.997 -29.623 1.00 11.55 75 THR B CA 1
ATOM 1330 C C . THR B 1 45 ? -15.239 13.744 -28.142 1.00 10.20 75 THR B C 1
ATOM 1331 O O . THR B 1 45 ? -15.600 14.655 -27.390 1.00 11.07 75 THR B O 1
ATOM 1335 N N . PHE B 1 46 ? -15.036 12.506 -27.700 1.00 11.72 76 PHE B N 1
ATOM 1336 C CA . PHE B 1 46 ? -15.341 12.220 -26.308 1.00 11.93 76 PHE B CA 1
ATOM 1337 C C . PHE B 1 46 ? -14.341 12.861 -25.359 1.00 12.33 76 PHE B C 1
ATOM 1338 O O . PHE B 1 46 ? -14.721 13.270 -24.257 1.00 12.08 76 PHE B O 1
ATOM 1346 N N . ARG B 1 47 ? -13.077 12.981 -25.770 1.00 11.40 77 ARG B N 1
ATOM 1347 C CA . ARG B 1 47 ? -12.107 13.669 -24.923 1.00 12.63 77 ARG B CA 1
ATOM 1348 C C . ARG B 1 47 ? -12.460 15.141 -24.769 1.00 14.19 77 ARG B C 1
ATOM 1349 O O . ARG B 1 47 ? -12.514 15.667 -23.647 1.00 14.10 77 ARG B O 1
ATOM 1357 N N . GLU B 1 48 ? -12.713 15.819 -25.889 1.00 14.09 78 GLU B N 1
ATOM 1358 C CA . GLU B 1 48 ? -12.848 17.272 -25.886 1.00 13.92 78 GLU B CA 1
ATOM 1359 C C . GLU B 1 48 ? -14.221 17.735 -25.426 1.00 15.33 78 GLU B C 1
ATOM 1360 O O . GLU B 1 48 ? -14.327 18.797 -24.801 1.00 16.28 78 GLU B O 1
ATOM 1366 N N . GLN B 1 49 ? -15.277 16.967 -25.701 1.00 13.64 79 GLN B N 1
ATOM 1367 C CA . GLN B 1 49 ? -16.620 17.378 -25.312 1.00 14.07 79 GLN B CA 1
ATOM 1368 C C . GLN B 1 49 ? -17.081 16.776 -23.994 1.00 14.88 79 GLN B C 1
ATOM 1369 O O . GLN B 1 49 ? -17.919 17.376 -23.307 1.00 15.12 79 GLN B O 1
ATOM 1375 N N . PHE B 1 50 ? -16.557 15.613 -23.615 1.00 13.43 80 PHE B N 1
ATOM 1376 C CA . PHE B 1 50 ? -17.059 14.927 -22.435 1.00 15.46 80 PHE B CA 1
ATOM 1377 C C . PHE B 1 50 ? -15.985 14.566 -21.422 1.00 15.53 80 PHE B C 1
ATOM 1378 O O . PHE B 1 50 ? -16.320 13.986 -20.385 1.00 16.90 80 PHE B O 1
ATOM 1386 N N . GLY B 1 51 ? -14.720 14.886 -21.688 1.00 13.53 81 GLY B N 1
ATOM 1387 C CA . GLY B 1 51 ? -13.665 14.577 -20.735 1.00 15.42 81 GLY B CA 1
ATOM 1388 C C . GLY B 1 51 ? -13.423 13.101 -20.527 1.00 14.23 81 GLY B C 1
ATOM 1389 O O . GLY B 1 51 ? -12.922 12.702 -19.469 1.00 14.64 81 GLY B O 1
ATOM 1390 N N . LEU B 1 52 ? -13.778 12.274 -21.499 1.00 13.35 82 LEU B N 1
ATOM 1391 C CA . LEU B 1 52 ? -13.652 10.827 -21.413 1.00 13.40 82 LEU B CA 1
ATOM 1392 C C . LEU B 1 52 ? -12.556 10.359 -22.364 1.00 13.33 82 LEU B C 1
ATOM 1393 O O . LEU B 1 52 ? -12.574 10.700 -23.556 1.00 13.30 82 LEU B O 1
ATOM 1398 N N . GLU B 1 53 ? -11.625 9.556 -21.844 1.00 12.46 83 GLU B N 1
ATOM 1399 C CA . GLU B 1 53 ? -10.556 8.963 -22.635 1.00 13.17 83 GLU B CA 1
ATOM 1400 C C . GLU B 1 53 ? -11.039 7.618 -23.152 1.00 13.65 83 GLU B C 1
ATOM 1401 O O . GLU B 1 53 ? -11.347 6.723 -22.357 1.00 15.87 83 GLU B O 1
ATOM 1407 N N . LEU B 1 54 ? -11.107 7.475 -24.469 1.00 13.32 84 LEU B N 1
ATOM 1408 C CA . LEU B 1 54 ? -11.410 6.212 -25.114 1.00 12.16 84 LEU B CA 1
ATOM 1409 C C . LEU B 1 54 ? -10.151 5.642 -25.743 1.00 12.80 84 LEU B C 1
ATOM 1410 O O . LEU B 1 54 ? -9.212 6.375 -26.075 1.00 15.69 84 LEU B O 1
ATOM 1415 N N . PRO B 1 55 ? -10.101 4.332 -25.948 1.00 13.74 85 PRO B N 1
ATOM 1416 C CA . PRO B 1 55 ? -8.984 3.747 -26.694 1.00 14.47 85 PRO B CA 1
ATOM 1417 C C . PRO B 1 55 ? -9.015 4.194 -28.148 1.00 17.63 85 PRO B C 1
ATOM 1418 O O . PRO B 1 55 ? -10.016 4.711 -28.650 1.00 16.95 85 PRO B O 1
ATOM 1422 N N . ARG B 1 56 ? -7.881 3.976 -28.829 1.00 17.17 86 ARG B N 1
ATOM 1423 C CA . ARG B 1 56 ? -7.636 4.574 -30.140 1.00 17.08 86 ARG B CA 1
ATOM 1424 C C . ARG B 1 56 ? -8.328 3.846 -31.285 1.00 17.82 86 ARG B C 1
ATOM 1425 O O . ARG B 1 56 ? -8.697 4.496 -32.264 1.00 19.25 86 ARG B O 1
ATOM 1433 N N . SER B 1 57 ? -8.487 2.522 -31.215 1.00 17.43 87 SER B N 1
ATOM 1434 C CA . SER B 1 57 ? -8.953 1.745 -32.358 1.00 17.69 87 SER B CA 1
ATOM 1435 C C . SER B 1 57 ? -10.432 1.397 -32.241 1.00 15.47 87 SER B C 1
ATOM 1436 O O . SER B 1 57 ? -10.985 1.311 -31.143 1.00 16.89 87 SER B O 1
ATOM 1439 N N . THR B 1 58 ? -11.067 1.193 -33.400 1.00 17.12 88 THR B N 1
ATOM 1440 C CA . THR B 1 58 ? -12.468 0.783 -33.420 1.00 16.39 88 THR B CA 1
ATOM 1441 C C . THR B 1 58 ? -12.673 -0.532 -32.680 1.00 18.17 88 THR B C 1
ATOM 1442 O O . THR B 1 58 ? -13.662 -0.695 -31.952 1.00 17.43 88 THR B O 1
ATOM 1446 N N . TYR B 1 59 ? -11.752 -1.486 -32.861 1.00 18.69 89 TYR B N 1
ATOM 1447 C CA . TYR B 1 59 ? -11.877 -2.777 -32.188 1.00 22.38 89 TYR B CA 1
ATOM 1448 C C . TYR B 1 59 ? -11.942 -2.616 -30.675 1.00 21.26 89 TYR B C 1
ATOM 1449 O O . TYR B 1 59 ? -12.720 -3.305 -30.005 1.00 21.22 89 TYR B O 1
ATOM 1458 N N . GLU B 1 60 ? -11.130 -1.715 -30.112 1.00 17.76 90 GLU B N 1
ATOM 1459 C CA . GLU B 1 60 ? -11.199 -1.486 -28.674 1.00 18.68 90 GLU B CA 1
ATOM 1460 C C . GLU B 1 60 ? -12.420 -0.656 -28.285 1.00 17.43 90 GLU B C 1
ATOM 1461 O O . GLU B 1 60 ? -13.000 -0.872 -27.213 1.00 15.71 90 GLU B O 1
ATOM 1467 N N . GLN B 1 61 ? -12.820 0.294 -29.132 1.00 16.21 91 GLN B N 1
ATOM 1468 C CA . GLN B 1 61 ? -13.951 1.146 -28.778 1.00 13.26 91 GLN B CA 1
ATOM 1469 C C . GLN B 1 61 ? -15.237 0.344 -28.674 1.00 12.85 91 GLN B C 1
ATOM 1470 O O . GLN B 1 61 ? -16.100 0.657 -27.841 1.00 14.88 91 GLN B O 1
ATOM 1476 N N . GLN B 1 62 ? -15.372 -0.710 -29.481 1.00 15.62 92 GLN B N 1
ATOM 1477 C CA . GLN B 1 62 ? -16.572 -1.529 -29.397 1.00 15.51 92 GLN B CA 1
ATOM 1478 C C . GLN B 1 62 ? -16.663 -2.307 -28.092 1.00 14.31 92 GLN B C 1
ATOM 1479 O O . GLN B 1 62 ? -17.729 -2.856 -27.800 1.00 16.78 92 GLN B O 1
ATOM 1485 N N . GLU B 1 63 ? -15.592 -2.343 -27.300 1.00 14.38 93 GLU B N 1
ATOM 1486 C CA . GLU B 1 63 ? -15.608 -2.986 -25.994 1.00 14.89 93 GLU B CA 1
ATOM 1487 C C . GLU B 1 63 ? -15.933 -2.015 -24.862 1.00 15.37 93 GLU B C 1
ATOM 1488 O O . GLU B 1 63 ? -15.971 -2.427 -23.698 1.00 17.03 93 GLU B O 1
ATOM 1494 N N . MET B 1 64 ? -16.184 -0.744 -25.167 1.00 14.72 94 MET B N 1
ATOM 1495 C CA . MET B 1 64 ? -16.337 0.248 -24.116 1.00 12.13 94 MET B CA 1
ATOM 1496 C C . MET B 1 64 ? -17.787 0.342 -23.650 1.00 13.23 94 MET B C 1
ATOM 1497 O O . MET B 1 64 ? -18.723 0.001 -24.372 1.00 14.84 94 MET B O 1
ATOM 1502 N N . GLY B 1 65 ? -17.961 0.831 -22.425 1.00 12.79 95 GLY B N 1
ATOM 1503 C CA . GLY B 1 65 ? -19.306 1.041 -21.913 1.00 14.68 95 GLY B CA 1
ATOM 1504 C C . GLY B 1 65 ? -20.114 -0.241 -21.839 1.00 14.56 95 GLY B C 1
ATOM 1505 O O . GLY B 1 65 ? -19.595 -1.319 -21.519 1.00 17.49 95 GLY B O 1
ATOM 1506 N N . LYS B 1 66 ? -21.411 -0.120 -22.113 1.00 14.14 96 LYS B N 1
ATOM 1507 C CA . LYS B 1 66 ? -22.323 -1.257 -22.096 1.00 15.30 96 LYS B CA 1
ATOM 1508 C C . LYS B 1 66 ? -23.046 -1.393 -23.428 1.00 12.45 96 LYS B C 1
ATOM 1509 O O . LYS B 1 66 ? -23.412 -0.400 -24.062 1.00 13.06 96 LYS B O 1
ATOM 1515 N N . SER B 1 67 ? -23.249 -2.636 -23.848 1.00 12.42 97 SER B N 1
ATOM 1516 C CA . SER B 1 67 ? -24.015 -2.900 -25.058 1.00 12.51 97 SER B CA 1
ATOM 1517 C C . SER B 1 67 ? -25.464 -2.466 -24.869 1.00 13.53 97 SER B C 1
ATOM 1518 O O . SER B 1 67 ? -26.067 -2.698 -23.816 1.00 16.67 97 SER B O 1
ATOM 1521 N N . VAL B 1 68 ? -26.036 -1.824 -25.898 1.00 14.00 98 VAL B N 1
ATOM 1522 C CA . VAL B 1 68 ? -27.451 -1.467 -25.879 1.00 16.02 98 VAL B CA 1
ATOM 1523 C C . VAL B 1 68 ? -28.110 -1.877 -2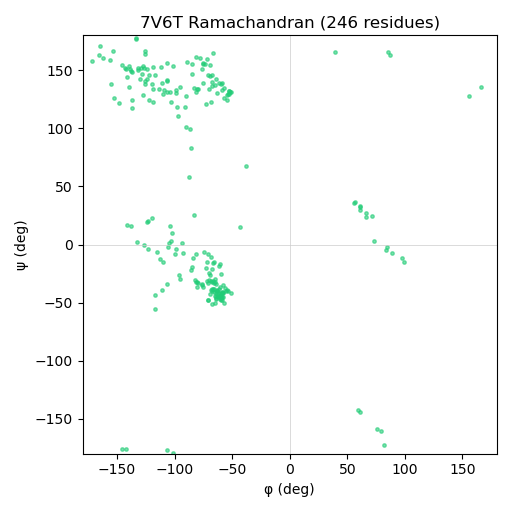7.194 1.00 16.94 98 VAL B C 1
ATOM 1524 O O . VAL B 1 68 ? -27.470 -1.922 -28.249 1.00 16.70 98 VAL B O 1
ATOM 1528 N N . SER B 1 69 ? -29.403 -2.186 -27.115 1.00 18.68 99 SER B N 1
ATOM 1529 C CA . SER B 1 69 ? -30.155 -2.635 -28.278 1.00 18.04 99 SER B CA 1
ATOM 1530 C C . SER B 1 69 ? -30.431 -1.478 -29.235 1.00 20.59 99 SER B C 1
ATOM 1531 O O . SER B 1 69 ? -30.481 -0.308 -28.847 1.00 18.62 99 SER B O 1
ATOM 1534 N N . ARG B 1 70 ? -30.628 -1.836 -30.508 1.00 19.94 100 ARG B N 1
ATOM 1535 C CA . ARG B 1 70 ? -30.927 -0.845 -31.537 1.00 17.63 100 ARG B CA 1
ATOM 1536 C C . ARG B 1 70 ? -32.149 -0.008 -31.172 1.00 22.34 100 ARG B C 1
ATOM 1537 O O . ARG B 1 70 ? -32.162 1.210 -31.387 1.00 20.78 100 ARG B O 1
ATOM 1545 N N . SER B 1 71 ? -33.183 -0.637 -30.602 1.00 22.86 101 SER B N 1
ATOM 1546 C CA . SER B 1 71 ? -34.388 0.109 -30.250 1.00 25.98 101 SER B CA 1
ATOM 1547 C C . SER B 1 71 ? -34.180 1.030 -29.056 1.00 24.52 101 SER B C 1
ATOM 1548 O O . SER B 1 71 ? -35.003 1.922 -28.827 1.00 32.63 101 SER B O 1
ATOM 1551 N N . ASN B 1 72 ? -33.097 0.849 -28.306 1.00 18.41 102 ASN B N 1
ATOM 1552 C CA . ASN B 1 72 ? -32.802 1.652 -27.130 1.00 21.21 102 ASN B CA 1
ATOM 1553 C C . ASN B 1 72 ? -31.736 2.708 -27.395 1.00 19.09 102 ASN B C 1
ATOM 1554 O O . ASN B 1 72 ? -31.244 3.322 -26.445 1.00 19.53 102 ASN B O 1
ATOM 1559 N N . LEU B 1 73 ? -31.364 2.918 -28.657 1.00 20.29 103 LEU B N 1
ATOM 1560 C CA . LEU B 1 73 ? -30.307 3.866 -28.991 1.00 17.58 103 LEU B CA 1
ATOM 1561 C C . LEU B 1 73 ? -30.666 5.263 -28.508 1.00 18.07 103 LEU B C 1
ATOM 1562 O O . LEU B 1 73 ? -31.802 5.720 -28.660 1.00 21.19 103 LEU B O 1
ATOM 1567 N N . ARG B 1 74 ? -29.674 5.947 -27.942 1.00 16.04 104 ARG B N 1
ATOM 1568 C CA . ARG B 1 74 ? -29.825 7.307 -27.447 1.00 15.88 104 ARG B CA 1
ATOM 1569 C C . ARG B 1 74 ? -28.680 8.160 -27.971 1.00 14.36 104 ARG B C 1
ATOM 1570 O O . ARG B 1 74 ? -27.586 7.656 -28.253 1.00 12.50 104 ARG B O 1
ATOM 1578 N N . THR B 1 75 ? -28.950 9.455 -28.125 1.00 13.80 105 THR B N 1
ATOM 1579 C CA . THR B 1 75 ? -27.918 10.387 -28.562 1.00 14.48 105 THR B CA 1
ATOM 1580 C C . THR B 1 75 ? -26.665 10.245 -27.699 1.00 12.37 105 THR B C 1
ATOM 1581 O O . THR B 1 75 ? -26.742 10.185 -26.465 1.00 14.89 105 THR B O 1
ATOM 1585 N N . GLY B 1 76 ? -25.509 10.137 -28.360 1.00 13.00 106 GLY B N 1
ATOM 1586 C CA . GLY B 1 76 ? -24.239 9.945 -27.687 1.00 11.47 106 GLY B CA 1
ATOM 1587 C C . GLY B 1 76 ? -23.765 8.505 -27.611 1.00 11.16 106 GLY B C 1
ATOM 1588 O O . GLY B 1 76 ? -22.600 8.270 -27.263 1.00 12.57 106 GLY B O 1
ATOM 1589 N N . ASP B 1 77 ? -24.621 7.543 -27.934 1.00 11.24 107 ASP B N 1
ATOM 1590 C CA . ASP B 1 77 ? -24.187 6.156 -27.989 1.00 11.14 107 ASP B CA 1
ATOM 1591 C C . ASP B 1 77 ? -23.275 5.962 -29.190 1.00 12.86 107 ASP B C 1
ATOM 1592 O O . ASP B 1 77 ? -23.442 6.603 -30.232 1.00 12.83 107 ASP B O 1
ATOM 1597 N N . LEU B 1 78 ? -22.292 5.086 -29.038 1.00 10.04 108 LEU B N 1
ATOM 1598 C CA . LEU B 1 78 ? -21.501 4.664 -30.187 1.00 9.93 108 LEU B CA 1
ATOM 1599 C C . LEU B 1 78 ? -22.321 3.701 -31.033 1.00 10.32 108 LEU B C 1
ATOM 1600 O O . LEU B 1 78 ? -23.050 2.856 -30.499 1.00 11.92 108 LEU B O 1
ATOM 1605 N N . VAL B 1 79 ? -22.229 3.846 -32.356 1.00 11.22 109 VAL B N 1
ATOM 1606 C CA . VAL B 1 79 ? -22.796 2.876 -33.292 1.00 9.52 109 VAL B CA 1
ATOM 1607 C C . VAL B 1 79 ? -21.664 2.193 -34.050 1.00 11.37 109 VAL B C 1
ATOM 1608 O O . VAL B 1 79 ? -20.736 2.851 -34.536 1.00 12.35 109 VAL B O 1
ATOM 1612 N N . LEU B 1 80 ? -21.745 0.865 -34.150 1.00 11.91 110 LEU B N 1
ATOM 1613 C CA . LEU B 1 80 ? -20.721 0.051 -34.791 1.00 11.24 110 LEU B CA 1
ATOM 1614 C C . LEU B 1 80 ? -21.355 -0.667 -35.968 1.00 11.75 110 LEU B C 1
ATOM 1615 O O . LEU B 1 80 ? -22.456 -1.208 -35.839 1.00 13.18 110 LEU B O 1
ATOM 1620 N N . PHE B 1 81 ? -20.675 -0.637 -37.112 1.00 12.42 111 PHE B N 1
ATOM 1621 C CA . PHE B 1 81 ? -21.131 -1.283 -38.333 1.00 12.07 111 PHE B CA 1
ATOM 1622 C C . PHE B 1 81 ? -20.064 -2.242 -38.837 1.00 14.25 111 PHE B C 1
ATOM 1623 O O . PHE B 1 81 ? -18.866 -2.041 -38.610 1.00 14.91 111 PHE B O 1
ATOM 1631 N N . ARG B 1 82 ? -20.512 -3.292 -39.527 1.00 16.13 112 ARG B N 1
ATOM 1632 C CA . ARG B 1 82 ? -19.591 -4.282 -40.073 1.00 19.42 112 ARG B CA 1
ATOM 1633 C C . ARG B 1 82 ? -18.827 -3.791 -41.298 1.00 23.48 112 ARG B C 1
ATOM 1634 O O . ARG B 1 82 ? -17.938 -4.507 -41.771 1.00 39.55 112 ARG B O 1
ATOM 1642 N N . ALA B 1 83 ? -19.142 -2.611 -41.812 1.00 23.97 113 ALA B N 1
ATOM 1643 C CA . ALA B 1 83 ? -18.458 -2.040 -42.976 1.00 24.79 113 ALA B CA 1
ATOM 1644 C C . ALA B 1 83 ? -16.930 -2.184 -42.961 1.00 27.63 113 ALA B C 1
ATOM 1645 O O . ALA B 1 83 ? -16.250 -1.787 -42.012 1.00 25.46 113 ALA B O 1
ATOM 1647 N N . GLY B 1 87 ? -13.089 -4.930 -40.417 1.00 28.47 117 GLY B N 1
ATOM 1648 C CA . GLY B 1 87 ? -14.505 -5.225 -40.524 1.00 30.50 117 GLY B CA 1
ATOM 1649 C C . GLY B 1 87 ? -15.379 -4.484 -39.523 1.00 20.68 117 GLY B C 1
ATOM 1650 O O . GLY B 1 87 ? -16.467 -4.948 -39.183 1.00 22.58 117 GLY B O 1
ATOM 1651 N N . ARG B 1 88 ? -14.914 -3.330 -39.050 1.00 22.81 118 ARG B N 1
ATOM 1652 C CA . ARG B 1 88 ? -15.700 -2.528 -38.121 1.00 18.24 118 ARG B CA 1
ATOM 1653 C C . ARG B 1 88 ? -15.540 -1.048 -38.445 1.00 16.93 118 ARG B C 1
ATOM 1654 O O . ARG B 1 88 ? -14.453 -0.595 -38.810 1.00 20.29 118 ARG B O 1
ATOM 1662 N N . HIS B 1 89 ? -16.626 -0.300 -38.276 1.00 14.71 119 HIS B N 1
ATOM 1663 C CA . HIS B 1 89 ? -16.651 1.138 -38.503 1.00 14.52 119 HIS B CA 1
ATOM 1664 C C . HIS B 1 89 ? -17.485 1.749 -37.391 1.00 11.79 119 HIS B C 1
ATOM 1665 O O . HIS B 1 89 ? -18.556 1.233 -37.068 1.00 13.53 119 HIS B O 1
ATOM 1672 N N . VAL B 1 90 ? -17.001 2.849 -36.812 1.00 13.40 120 VAL B N 1
ATOM 1673 C CA . VAL B 1 90 ? -17.646 3.449 -35.648 1.00 13.18 120 VAL B CA 1
ATOM 1674 C C . VAL B 1 90 ? -18.147 4.852 -35.969 1.00 11.34 120 VAL B C 1
ATOM 1675 O O . VAL B 1 90 ? -17.527 5.601 -36.735 1.00 12.21 120 VAL B O 1
ATOM 1679 N N . GLY B 1 91 ? -19.282 5.204 -35.358 1.00 12.14 121 GLY B N 1
ATOM 1680 C CA . GLY B 1 91 ? -19.817 6.554 -35.377 1.00 11.31 121 GLY B CA 1
ATOM 1681 C C . GLY B 1 91 ? -20.516 6.854 -34.065 1.00 9.99 121 GLY B C 1
ATOM 1682 O O . GLY B 1 91 ? -20.499 6.042 -33.137 1.00 10.73 121 GLY B O 1
ATOM 1683 N N . ILE B 1 92 ? -21.127 8.039 -33.980 1.00 10.96 122 ILE B N 1
ATOM 1684 C CA . ILE B 1 92 ? -21.836 8.486 -32.781 1.00 9.09 122 ILE B CA 1
ATOM 1685 C C . ILE B 1 92 ? -23.273 8.796 -33.171 1.00 10.71 122 ILE B C 1
ATOM 1686 O O . ILE B 1 92 ? -23.509 9.619 -34.064 1.00 11.11 122 ILE B O 1
ATOM 1691 N N . TYR B 1 93 ? -24.230 8.157 -32.496 1.00 11.74 123 TYR B N 1
ATOM 1692 C CA . TYR B 1 93 ? -25.641 8.412 -32.773 1.00 10.88 123 TYR B CA 1
ATOM 1693 C C . TYR B 1 93 ? -26.035 9.811 -32.298 1.00 12.07 123 TYR B C 1
ATOM 1694 O O . TYR B 1 93 ? -25.670 10.224 -31.196 1.00 13.16 123 TYR B O 1
ATOM 1703 N N . ILE B 1 94 ? -26.752 10.560 -33.142 1.00 13.09 124 ILE B N 1
ATOM 1704 C CA . ILE B 1 94 ? -27.151 11.922 -32.794 1.00 14.62 124 ILE B CA 1
ATOM 1705 C C . ILE B 1 94 ? -28.667 12.128 -32.864 1.00 18.31 124 ILE B C 1
ATOM 1706 O O . ILE B 1 94 ? -29.136 13.267 -32.983 1.00 21.71 124 ILE B O 1
ATOM 1711 N N . GLY B 1 95 ? -29.447 11.060 -32.816 1.00 18.67 125 GLY B N 1
ATOM 1712 C CA . GLY B 1 95 ? -30.887 11.186 -32.802 1.00 18.39 125 GLY B CA 1
ATOM 1713 C C . GLY B 1 95 ? -31.485 11.258 -34.197 1.00 19.47 125 GLY B C 1
ATOM 1714 O O . GLY B 1 95 ? -30.807 11.522 -35.190 1.00 18.77 125 GLY B O 1
ATOM 1715 N N . ASN B 1 96 ? -32.796 11.023 -34.253 1.00 19.68 126 ASN B N 1
ATOM 1716 C CA . ASN B 1 96 ? -33.555 11.107 -35.502 1.00 22.13 126 ASN B CA 1
ATOM 1717 C C . ASN B 1 96 ? -32.975 10.190 -36.575 1.00 21.83 126 ASN B C 1
ATOM 1718 O O . ASN B 1 96 ? -32.951 10.527 -37.761 1.00 21.42 126 ASN B O 1
ATOM 1723 N N . ASN B 1 97 ? -32.493 9.026 -36.142 1.00 20.10 127 ASN B N 1
ATOM 1724 C CA . ASN B 1 97 ? -31.962 7.997 -37.033 1.00 19.99 127 ASN B CA 1
ATOM 1725 C C . ASN B 1 97 ? -30.758 8.491 -37.824 1.00 17.86 127 ASN B C 1
ATOM 1726 O O . ASN B 1 97 ? -30.543 8.087 -38.971 1.00 21.23 127 ASN B O 1
ATOM 1731 N N . GLN B 1 98 ? -29.965 9.381 -37.234 1.00 16.67 128 GLN B N 1
ATOM 1732 C CA . GLN B 1 98 ? -28.772 9.899 -37.878 1.00 17.06 128 GLN B CA 1
ATOM 1733 C C . GLN B 1 98 ? -27.569 9.724 -36.960 1.00 15.95 128 GLN B C 1
ATOM 1734 O O . GLN B 1 98 ? -27.711 9.648 -35.737 1.00 16.18 128 GLN B O 1
ATOM 1740 N N . PHE B 1 99 ? -26.386 9.637 -37.570 1.00 14.05 129 PHE B N 1
ATOM 1741 C CA . PHE B 1 99 ? -25.138 9.460 -36.841 1.00 12.30 129 PHE B CA 1
ATOM 1742 C C . PHE B 1 99 ? -24.024 10.251 -37.510 1.00 12.18 129 PHE B C 1
ATOM 1743 O O . PHE B 1 99 ? -24.058 10.515 -38.717 1.00 12.55 129 PHE B O 1
ATOM 1751 N N . VAL B 1 100 ? -23.046 10.662 -36.710 1.00 11.09 130 VAL B N 1
ATOM 1752 C CA . VAL B 1 100 ? -21.878 11.382 -37.206 1.00 11.18 130 VAL B CA 1
ATOM 1753 C C . VAL B 1 100 ? -20.668 10.456 -37.180 1.00 11.22 130 VAL B C 1
ATOM 1754 O O . VAL B 1 100 ? -20.509 9.642 -36.260 1.00 11.75 130 VAL B O 1
ATOM 1758 N N . HIS B 1 101 ? -19.822 10.561 -38.196 1.00 11.13 131 HIS B N 1
ATOM 1759 C CA . HIS B 1 101 ? -18.692 9.649 -38.314 1.00 10.59 131 HIS B CA 1
ATOM 1760 C C . HIS B 1 101 ? -17.732 10.219 -39.342 1.00 10.82 131 HIS B C 1
ATOM 1761 O O . HIS B 1 101 ? -18.094 11.110 -40.118 1.00 12.33 131 HIS B O 1
ATOM 1768 N N . ALA B 1 102 ? -16.499 9.721 -39.331 1.00 11.53 132 ALA B N 1
ATOM 1769 C CA . ALA B 1 102 ? -15.578 9.991 -40.436 1.00 12.03 132 ALA B CA 1
ATOM 1770 C C . ALA B 1 102 ? -15.783 8.882 -41.458 1.00 12.47 132 ALA B C 1
ATOM 1771 O O . ALA B 1 102 ? -15.295 7.758 -41.282 1.00 14.39 132 ALA B O 1
ATOM 1773 N N . SER B 1 103 ? -16.537 9.199 -42.513 1.00 13.94 133 SER B N 1
ATOM 1774 C CA . SER B 1 103 ? -16.735 8.274 -43.622 1.00 14.32 133 SER B CA 1
ATOM 1775 C C . SER B 1 103 ? -15.398 7.963 -44.276 1.00 14.63 133 SER B C 1
ATOM 1776 O O . SER B 1 103 ? -14.571 8.855 -44.484 1.00 13.96 133 SE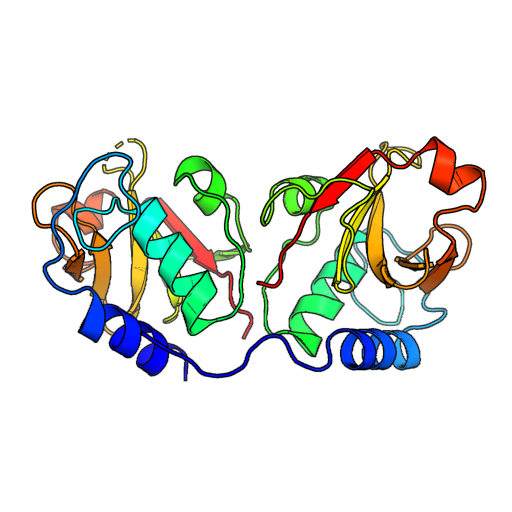R B O 1
ATOM 1779 N N . THR B 1 104 ? -15.196 6.683 -44.627 1.00 16.31 134 THR B N 1
ATOM 1780 C CA . THR B 1 104 ? -13.910 6.272 -45.183 1.00 16.46 134 THR B CA 1
ATOM 1781 C C . THR B 1 104 ? -13.634 6.893 -46.548 1.00 16.84 134 THR B C 1
ATOM 1782 O O . THR B 1 104 ? -12.483 6.883 -46.988 1.00 19.69 134 THR B O 1
ATOM 1786 N N . SER B 1 105 ? -14.645 7.436 -47.220 1.00 16.72 135 SER B N 1
ATOM 1787 C CA . SER B 1 105 ? -14.429 8.157 -48.468 1.00 16.71 135 SER B CA 1
ATOM 1788 C C . SER B 1 105 ? -14.673 9.655 -48.361 1.00 19.85 135 SER B C 1
ATOM 1789 O O . SER B 1 105 ? -13.920 10.440 -48.944 1.00 21.77 135 SER B O 1
ATOM 1792 N N . SER B 1 106 ? -15.693 10.081 -47.614 1.00 16.58 136 SER B N 1
ATOM 1793 C CA . SER B 1 106 ? -16.130 11.471 -47.601 1.00 17.42 136 SER B CA 1
ATOM 1794 C C . SER B 1 106 ? -15.623 12.288 -46.418 1.00 17.13 136 SER B C 1
ATOM 1795 O O . SER B 1 106 ? -15.834 13.505 -46.401 1.00 19.81 136 SER B O 1
ATOM 1798 N N . GLY B 1 107 ? -14.989 11.673 -45.433 1.00 16.54 137 GLY B N 1
ATOM 1799 C CA . GLY B 1 107 ? -14.606 12.433 -44.260 1.00 16.49 137 GLY B CA 1
ATOM 1800 C C . GLY B 1 107 ? -15.775 12.641 -43.311 1.00 15.06 137 GLY B C 1
ATOM 1801 O O . GLY B 1 107 ? -16.792 11.942 -43.355 1.00 13.74 137 GLY B O 1
ATOM 1802 N N . VAL B 1 108 ? -15.628 13.643 -42.447 1.00 13.20 138 VAL B N 1
ATOM 1803 C CA . VAL B 1 108 ? -16.561 13.806 -41.334 1.00 14.62 138 VAL B CA 1
ATOM 1804 C C . VAL B 1 108 ? -17.900 14.312 -41.853 1.00 13.60 138 VAL B C 1
ATOM 1805 O O . VAL B 1 108 ? -17.979 15.376 -42.477 1.00 13.17 138 VAL B O 1
ATOM 1809 N N . ILE B 1 109 ? -18.962 13.543 -41.614 1.00 12.68 139 ILE B N 1
ATOM 1810 C CA . ILE B 1 109 ? -20.282 13.800 -42.182 1.00 12.94 139 ILE B CA 1
ATOM 1811 C C . ILE B 1 109 ? -21.325 13.208 -41.247 1.00 14.07 139 ILE B C 1
ATOM 1812 O O . ILE B 1 109 ? -21.021 12.397 -40.356 1.00 12.54 139 ILE B O 1
ATOM 1817 N N . ILE B 1 110 ? -22.571 13.595 -41.482 1.00 11.87 140 ILE B N 1
ATOM 1818 C CA . ILE B 1 110 ? -23.733 12.992 -40.852 1.00 13.22 140 ILE B CA 1
ATOM 1819 C C . ILE B 1 110 ? -24.424 12.094 -41.869 1.00 13.77 140 ILE B C 1
ATOM 1820 O O . ILE B 1 110 ? -24.665 12.502 -43.014 1.00 14.30 140 ILE B O 1
ATOM 1825 N N . SER B 1 111 ? -24.721 10.866 -41.458 1.00 11.30 141 SER B N 1
ATOM 1826 C CA . SER B 1 111 ? -25.334 9.856 -42.312 1.00 11.82 141 SER B CA 1
ATOM 1827 C C . SER B 1 111 ? -26.589 9.328 -41.628 1.00 13.90 141 SER B C 1
ATOM 1828 O O . SER B 1 111 ? -26.826 9.574 -40.442 1.00 14.46 141 SER B O 1
ATOM 1831 N N . SER B 1 112 ? -27.410 8.603 -42.387 1.00 14.58 142 SER B N 1
ATOM 1832 C CA . SER B 1 112 ? -28.658 8.050 -41.881 1.00 15.25 142 SER B CA 1
ATOM 1833 C C . SER B 1 112 ? -28.472 6.585 -41.515 1.00 14.74 142 SER B C 1
ATOM 1834 O O . SER B 1 112 ? -27.912 5.809 -42.295 1.00 15.57 142 SER B O 1
ATOM 1837 N N . MET B 1 113 ? -28.963 6.213 -40.331 1.00 15.71 143 MET B N 1
ATOM 1838 C CA . MET B 1 113 ? -28.991 4.813 -39.939 1.00 16.70 143 MET B CA 1
ATOM 1839 C C . MET B 1 113 ? -29.852 3.990 -40.880 1.00 17.70 143 MET B C 1
ATOM 1840 O O . MET B 1 113 ? -29.717 2.761 -40.912 1.00 17.77 143 MET B O 1
ATOM 1845 N N . ASN B 1 114 ? -30.728 4.647 -41.642 1.00 17.92 144 ASN B N 1
ATOM 1846 C CA . ASN B 1 114 ? -31.651 3.995 -42.563 1.00 21.56 144 ASN B CA 1
ATOM 1847 C C . ASN B 1 114 ? -31.173 4.002 -44.005 1.00 18.59 144 ASN B C 1
ATOM 1848 O O . ASN B 1 114 ? -31.850 3.428 -44.867 1.00 21.62 144 ASN B O 1
ATOM 1853 N N . GLU B 1 115 ? -30.048 4.635 -44.296 1.00 16.98 145 GLU B N 1
ATOM 1854 C CA . GLU B 1 115 ? -29.404 4.410 -45.578 1.00 18.44 145 GLU B CA 1
ATOM 1855 C C . GLU B 1 115 ? -29.207 2.906 -45.739 1.00 17.85 145 GLU B C 1
ATOM 1856 O O . GLU B 1 115 ? -28.741 2.253 -44.799 1.00 16.55 145 GLU B O 1
ATOM 1862 N N . PRO B 1 116 ? -29.605 2.307 -46.865 1.00 16.68 146 PRO B N 1
ATOM 1863 C CA . PRO B 1 116 ? -29.599 0.835 -46.935 1.00 16.29 146 PRO B CA 1
ATOM 1864 C C . PRO B 1 116 ? -28.261 0.203 -46.587 1.00 14.85 146 PRO B C 1
ATOM 1865 O O . PRO B 1 116 ? -28.227 -0.830 -45.903 1.00 16.61 146 PRO B O 1
ATOM 1869 N N . TYR B 1 117 ? -27.157 0.808 -47.018 1.00 14.44 147 TYR B N 1
ATOM 1870 C CA . TYR B 1 117 ? -25.841 0.248 -46.740 1.00 14.50 147 TYR B CA 1
ATOM 1871 C C . TYR B 1 117 ? -25.587 0.167 -45.242 1.00 15.18 147 TYR B C 1
ATOM 1872 O O . TYR B 1 117 ? -25.103 -0.857 -44.744 1.00 16.87 147 TYR B O 1
ATOM 1881 N N . TRP B 1 118 ? -25.923 1.234 -44.510 1.00 13.93 148 TRP B N 1
ATOM 1882 C CA . TRP B 1 118 ? -25.708 1.277 -43.064 1.00 14.93 148 TRP B CA 1
ATOM 1883 C C . TRP B 1 118 ? -26.727 0.433 -42.314 1.00 15.00 148 TRP B C 1
ATOM 1884 O O . TRP B 1 118 ? -26.389 -0.187 -41.294 1.00 15.56 148 TRP B O 1
ATOM 1895 N N . LYS B 1 119 ? -27.973 0.401 -42.785 1.00 15.18 149 LYS B N 1
ATOM 1896 C CA . LYS B 1 119 ? -28.988 -0.411 -42.127 1.00 14.96 149 LYS B CA 1
ATOM 1897 C C . LYS B 1 119 ? -28.616 -1.888 -42.169 1.00 16.02 149 LYS B C 1
ATOM 1898 O O . LYS B 1 119 ? -28.764 -2.607 -41.170 1.00 17.83 149 LYS B O 1
ATOM 1904 N N . LYS B 1 120 ? -28.110 -2.351 -43.314 1.00 16.25 150 LYS B N 1
ATOM 1905 C CA . LYS B 1 120 ? -27.761 -3.759 -43.468 1.00 16.24 150 LYS B CA 1
ATOM 1906 C C . LYS B 1 120 ? -26.550 -4.139 -42.625 1.00 16.17 150 LYS B C 1
ATOM 1907 O O . LYS B 1 120 ? -26.412 -5.305 -42.229 1.00 19.28 150 LYS B O 1
ATOM 1913 N N . ARG B 1 121 ? -25.675 -3.181 -42.329 1.00 14.42 151 ARG B N 1
ATOM 1914 C CA . ARG B 1 121 ? -24.402 -3.473 -41.691 1.00 13.09 151 ARG B CA 1
ATOM 1915 C C . ARG B 1 121 ? -24.369 -3.100 -40.216 1.00 13.52 151 ARG B C 1
ATOM 1916 O O . ARG B 1 121 ? -23.340 -3.304 -39.571 1.00 16.29 151 ARG B O 1
ATOM 1924 N N . TYR B 1 122 ? -25.469 -2.595 -39.668 1.00 13.44 152 TYR B N 1
ATOM 1925 C CA . TYR B 1 122 ? -25.513 -2.297 -38.238 1.00 12.69 152 TYR B CA 1
ATOM 1926 C C . TYR B 1 122 ? -25.105 -3.517 -37.423 1.00 13.45 152 TYR B C 1
ATOM 1927 O O . TYR B 1 122 ? -25.602 -4.625 -37.645 1.00 14.64 152 TYR B O 1
ATOM 1936 N N . ASN B 1 123 ? -24.212 -3.305 -36.467 1.00 12.43 153 ASN B N 1
ATOM 1937 C CA . ASN B 1 123 ? -23.709 -4.404 -35.654 1.00 11.90 153 ASN B CA 1
ATOM 1938 C C . ASN B 1 123 ? -24.042 -4.274 -34.182 1.00 14.23 153 ASN B C 1
ATOM 1939 O O . ASN B 1 123 ? -24.434 -5.265 -33.564 1.00 14.02 153 ASN B O 1
ATOM 1944 N N . GLU B 1 124 ? -23.907 -3.084 -33.599 1.00 12.17 154 GLU B N 1
ATOM 1945 C CA . GLU B 1 124 ? -24.044 -2.951 -32.153 1.00 12.54 154 GLU B CA 1
ATOM 1946 C C . GLU B 1 124 ? -24.042 -1.478 -31.793 1.00 12.23 154 GLU B C 1
ATOM 1947 O O . GLU B 1 124 ? -23.535 -0.635 -32.541 1.00 13.98 154 GLU B O 1
ATOM 1953 N N . ALA B 1 125 ? -24.596 -1.181 -30.627 1.00 11.52 155 ALA B N 1
ATOM 1954 C CA . ALA B 1 125 ? -24.462 0.137 -30.030 1.00 11.48 155 ALA B CA 1
ATOM 1955 C C . ALA B 1 125 ? -23.822 -0.008 -28.658 1.00 11.14 155 ALA B C 1
ATOM 1956 O O . ALA B 1 125 ? -24.044 -0.998 -27.955 1.00 12.72 155 ALA B O 1
ATOM 1958 N N . ARG B 1 126 ? -23.018 0.982 -28.285 1.00 12.07 156 ARG B N 1
ATOM 1959 C CA . ARG B 1 126 ? -22.357 0.992 -26.984 1.00 12.06 156 ARG B CA 1
ATOM 1960 C C . ARG B 1 126 ? -22.637 2.312 -26.284 1.00 12.24 156 ARG B C 1
ATOM 1961 O O . ARG B 1 126 ? -22.432 3.383 -26.860 1.00 12.19 156 ARG B O 1
ATOM 1969 N N . ARG B 1 127 ? -23.099 2.242 -25.045 1.00 12.33 157 ARG B N 1
ATOM 1970 C CA . ARG B 1 127 ? -23.370 3.437 -24.260 1.00 11.48 157 ARG B CA 1
ATOM 1971 C C . ARG B 1 127 ? -22.185 3.705 -23.338 1.00 12.56 157 ARG B C 1
ATOM 1972 O O . ARG B 1 127 ? -21.861 2.871 -22.485 1.00 14.41 157 ARG B O 1
ATOM 1980 N N . VAL B 1 128 ? -21.544 4.861 -23.519 1.00 11.98 158 VAL B N 1
ATOM 1981 C CA . VAL B 1 128 ? -20.399 5.249 -22.705 1.00 12.54 158 VAL B CA 1
ATOM 1982 C C . VAL B 1 128 ? -20.704 6.402 -21.760 1.00 12.82 158 VAL B C 1
ATOM 1983 O O . VAL B 1 128 ? -19.924 6.631 -20.822 1.00 12.68 158 VAL B O 1
ATOM 1987 N N . LEU B 1 129 ? -21.802 7.126 -21.966 1.00 11.78 159 LEU B N 1
ATOM 1988 C CA . LEU B 1 129 ? -22.270 8.167 -21.061 1.00 12.68 159 LEU B CA 1
ATOM 1989 C C . LEU B 1 129 ? -23.486 7.636 -20.317 1.00 15.00 159 LEU B C 1
ATOM 1990 O O . LEU B 1 129 ? -24.418 7.114 -20.939 1.00 16.51 159 LEU B O 1
ATOM 1995 N N . SER B 1 130 ? -23.493 7.780 -18.994 1.00 14.40 160 SER B N 1
ATOM 1996 C CA . SER B 1 130 ? -24.599 7.174 -18.272 1.00 18.37 160 SER B CA 1
ATOM 1997 C C . SER B 1 130 ? -25.835 8.069 -18.319 1.00 20.23 160 SER B C 1
ATOM 1998 O O . SER B 1 130 ? -25.762 9.266 -18.602 1.00 22.72 160 SER B O 1
ATOM 2001 N N . ARG B 1 131 ? -26.985 7.461 -18.047 1.00 26.41 161 ARG B N 1
ATOM 2002 C CA . ARG B 1 131 ? -28.254 8.179 -18.030 1.00 30.41 161 ARG B CA 1
ATOM 2003 C C . ARG B 1 131 ? -28.851 8.208 -16.628 1.00 34.65 161 ARG B C 1
ATOM 2004 O O . ARG B 1 131 ? -29.971 8.686 -16.436 1.00 42.80 161 ARG B O 1
#